Protein AF-0000000078094850 (afdb_homodimer)

Radius of gyration: 20.75 Å; Cα contacts (8 Å, |Δi|>4): 400; chains: 2; bounding box: 42×75×59 Å

Sequence (292 aa):
MPSSGFSGTLSGPKVEVAIDMGNPLLNVTVDGFLKIGAVAATRVAAEEAYHAVKKGSVSSHNFEHTLKKMCKEGAYWGTVAGVYVGAEYGVERIRGRRDWKNAMIGGVVTGAVISAATSKDKDRIVVDAITGGAIATAAEFLNYLIMPSSGFSGTLSGPKVEVAIDMGNPLLNVTVDGFLKIGAVAATRVAAEEAYHAVKKGSVSSHNFEHTLKKMCKEGAYWGTVAGVYVGAEYGVERIRGRRDWKNAMIGGVVTGAVISAATSKDKDRIVVDAITGGAIATAAEFLNYLI

Organism: Rosa chinensis (NCBI:txid74649)

pLDDT: mean 79.81, std 19.9, range [25.39, 95.12]

Foldseek 3Di:
DPPPDPPVPPPVDPVQPQPPPVDPLQRQLQSQLQVQLQVQLVVLVVVVVVVCVVVVDPDPVVVVVSNVVSNVRSNLRSNLRSQLSNQLVVQCVVVVDDDLVSQLQSQLRSQLVSCVVVDVDPVSSNVSSNVRSVVSSVVVVVVVVD/DPPPDPPVPPPVDPVQPQPPPVDPLQRQLQSQLQVQLQVQLVVLVVVVVVVCVVVVDPDPVVVVVSNVVSNVRSNLRSNLRSQLSNQLVVQCVVVVDDDLVSQLQSQLRSQLVSCVVVDVDPVSSNVSSNVRSVVSSVVVVVVVVD

Secondary structure (DSSP, 8-state):
----------SS---------SSHHHHHHHHHHHHHHHHHHHHHHHHHHHHHHHHT---THHHHHHHHHHHHHHHHHHHHHHHHHHHHHHHHHHH----HHHHHHHHHHHHHHHHHHH---HHHHHHHHHHHHHHHHHHHHHHHH-/----------SS---------SSHHHHHHHHHHHHHHHHHHHHHHHHHHHHHHHHT---THHHHHHHHHHHHHHHHHHHHHHHHHHHHHHHHHHH----HHHHHHHHHHHHHHHHHHH---HHHHHHHHHHHHHHHHHHHHHHHH-

InterPro domains:
  IPR045238 Tim23-like [PTHR15371] (5-144)

Structure (mmCIF, N/CA/C/O backbone):
data_AF-0000000078094850-model_v1
#
loop_
_entity.id
_entity.type
_entity.pdbx_description
1 polymer 'Mitochondrial inner membrane translocase subunit Tim17/Tim22/Tim23/peroxisomal protein PMP24'
#
loop_
_atom_site.group_PDB
_atom_site.id
_atom_site.type_symbol
_atom_site.label_atom_id
_atom_site.label_alt_id
_atom_site.label_comp_id
_atom_site.label_asym_id
_atom_site.label_entity_id
_atom_site.label_seq_id
_atom_site.pdbx_PDB_ins_code
_atom_site.Cartn_x
_atom_site.Cartn_y
_atom_site.Cartn_z
_atom_site.occupancy
_atom_site.B_iso_or_equiv
_atom_site.auth_seq_id
_atom_site.auth_comp_id
_atom_site.auth_asym_id
_atom_site.auth_atom_id
_atom_site.pdbx_PDB_model_num
ATOM 1 N N . MET A 1 1 ? 6.402 44.75 0.513 1 25.39 1 MET A N 1
ATOM 2 C CA . MET A 1 1 ? 6.562 43.312 0.818 1 25.39 1 MET A CA 1
ATOM 3 C C . MET A 1 1 ? 5.5 42.5 0.111 1 25.39 1 MET A C 1
ATOM 5 O O . MET A 1 1 ? 4.312 42.812 0.178 1 25.39 1 MET A O 1
ATOM 9 N N . PRO A 1 2 ? 5.746 41.844 -1.097 1 30.58 2 PRO A N 1
ATOM 10 C CA . PRO A 1 2 ? 4.742 41.188 -1.927 1 30.58 2 PRO A CA 1
ATOM 11 C C . PRO A 1 2 ? 3.977 40.094 -1.17 1 30.58 2 PRO A C 1
ATOM 13 O O . PRO A 1 2 ? 4.559 39.375 -0.347 1 30.58 2 PRO A O 1
ATOM 16 N N . SER A 1 3 ? 2.797 40.344 -0.682 1 25.89 3 SER A N 1
ATOM 17 C CA . SER A 1 3 ? 1.91 39.438 0.033 1 25.89 3 SER A CA 1
ATOM 18 C C . SER A 1 3 ? 1.599 38.188 -0.803 1 25.89 3 SER A C 1
ATOM 20 O O . SER A 1 3 ? 0.943 38.281 -1.843 1 25.89 3 SER A O 1
ATOM 22 N N . SER A 1 4 ? 2.57 37.281 -1.003 1 31.45 4 SER A N 1
ATOM 23 C CA . SER A 1 4 ? 2.334 36.062 -1.748 1 31.45 4 SER A CA 1
ATOM 24 C C . SER A 1 4 ? 1.113 35.312 -1.213 1 31.45 4 SER A C 1
ATOM 26 O O . SER A 1 4 ? 1.081 34.938 -0.044 1 31.45 4 SER A O 1
ATOM 28 N N . GLY A 1 5 ? -0.037 35.781 -1.434 1 27.44 5 GLY A N 1
ATOM 29 C CA . GLY A 1 5 ? -1.312 35.188 -1.082 1 27.44 5 GLY A CA 1
ATOM 30 C C . GLY A 1 5 ? -1.414 33.719 -1.491 1 27.44 5 GLY A C 1
ATOM 31 O O . GLY A 1 5 ? -0.952 33.344 -2.568 1 27.44 5 GLY A O 1
ATOM 32 N N . PHE A 1 6 ? -1.393 32.844 -0.513 1 31.28 6 PHE A N 1
ATOM 33 C CA . PHE A 1 6 ? -1.66 31.406 -0.608 1 31.28 6 PHE A CA 1
ATOM 34 C C . PHE A 1 6 ? -3.035 31.156 -1.216 1 31.28 6 PHE A C 1
ATOM 36 O O . PHE A 1 6 ? -4.059 31.422 -0.582 1 31.28 6 PHE A O 1
ATOM 43 N N . SER A 1 7 ? -3.359 31.641 -2.316 1 31.92 7 SER A N 1
ATOM 44 C CA . SER A 1 7 ? -4.668 31.297 -2.861 1 31.92 7 SER A CA 1
ATOM 45 C C . SER A 1 7 ? -4.777 29.797 -3.129 1 31.92 7 SER A C 1
ATOM 47 O O . SER A 1 7 ? -4.047 29.25 -3.961 1 31.92 7 SER A O 1
ATOM 49 N N . GLY A 1 8 ? -4.789 28.859 -2.141 1 31.53 8 GLY A N 1
ATOM 50 C CA . GLY A 1 8 ? -4.93 27.422 -2.311 1 31.53 8 GLY A CA 1
ATOM 51 C C . GLY A 1 8 ? -6.238 27.031 -2.973 1 31.53 8 GLY A C 1
ATOM 52 O O . GLY A 1 8 ? -7.305 27.141 -2.369 1 31.53 8 GLY A O 1
ATOM 53 N N . THR A 1 9 ? -6.578 27.609 -4.117 1 30.25 9 THR A N 1
ATOM 54 C CA . THR A 1 9 ? -7.75 27.062 -4.797 1 30.25 9 THR A CA 1
ATOM 55 C C . THR A 1 9 ? -7.738 25.547 -4.773 1 30.25 9 THR A C 1
ATOM 57 O O . THR A 1 9 ? -6.703 24.922 -5.02 1 30.25 9 THR A O 1
ATOM 60 N N . LEU A 1 10 ? -8.609 24.922 -4.035 1 31.42 10 LEU A N 1
ATOM 61 C CA . LEU A 1 10 ? -8.969 23.516 -3.916 1 31.42 10 LEU A CA 1
ATOM 62 C C . LEU A 1 10 ? -9.242 22.906 -5.289 1 31.42 10 LEU A C 1
ATOM 64 O O . LEU A 1 10 ? -10.398 22.812 -5.715 1 31.42 10 LEU A O 1
ATOM 68 N N . SER A 1 11 ? -9.023 23.516 -6.438 1 31.03 11 SER A N 1
ATOM 69 C CA . SER A 1 11 ? -9.305 22.875 -7.715 1 31.03 11 SER A CA 1
ATOM 70 C C . SER A 1 11 ? -8.828 21.422 -7.719 1 31.03 11 SER A C 1
ATOM 72 O O . SER A 1 11 ? -7.977 21.047 -6.918 1 31.03 11 SER A O 1
ATOM 74 N N . GLY A 1 12 ? -9.492 20.391 -8.539 1 33.22 12 GLY A N 1
ATOM 75 C CA . GLY A 1 12 ? -9.188 18.969 -8.641 1 33.22 12 GLY A CA 1
ATOM 76 C C . GLY A 1 12 ? -7.703 18.672 -8.625 1 33.22 12 GLY A C 1
ATOM 77 O O . GLY A 1 12 ? -7.012 18.875 -9.625 1 33.22 12 GLY A O 1
ATOM 78 N N . PRO A 1 13 ? -6.859 18.984 -7.633 1 32.25 13 PRO A N 1
ATOM 79 C CA . PRO A 1 13 ? -5.488 19.484 -7.492 1 32.25 13 PRO A CA 1
ATOM 80 C C . PRO A 1 13 ? -4.441 18.422 -7.844 1 32.25 13 PRO A C 1
ATOM 82 O O . PRO A 1 13 ? -4.59 17.266 -7.469 1 32.25 13 PRO A O 1
ATOM 85 N N . LYS A 1 14 ? -3.967 18.344 -9.031 1 35.22 14 LYS A N 1
ATOM 86 C CA . LYS A 1 14 ? -2.561 17.984 -9.188 1 35.22 14 LYS A CA 1
ATOM 87 C C . LYS A 1 14 ? -1.745 18.375 -7.965 1 35.22 14 LYS A C 1
ATOM 89 O O . LYS A 1 14 ? -1.396 19.547 -7.805 1 35.22 14 LYS A O 1
ATOM 94 N N . VAL A 1 15 ? -2.131 18.172 -6.762 1 38.06 15 VAL A N 1
ATOM 95 C CA . VAL A 1 15 ? -1.27 18.531 -5.645 1 38.06 15 VAL A CA 1
ATOM 96 C C . VAL A 1 15 ? 0.195 18.344 -6.035 1 38.06 15 VAL A C 1
ATOM 98 O O . VAL A 1 15 ? 0.714 17.219 -5.996 1 38.06 15 VAL A O 1
ATOM 101 N N . GLU A 1 16 ? 0.514 18.797 -7.121 1 35.88 16 GLU A N 1
ATOM 102 C CA . GLU A 1 16 ? 1.928 18.891 -7.473 1 35.88 16 GLU A CA 1
ATOM 103 C C . GLU A 1 16 ? 2.699 19.703 -6.434 1 35.88 16 GLU A C 1
ATOM 105 O O . GLU A 1 16 ? 2.684 20.922 -6.461 1 35.88 16 GLU A O 1
ATOM 110 N N . VAL A 1 17 ? 2.512 19.438 -5.18 1 41.03 17 VAL A N 1
ATOM 111 C CA . VAL A 1 17 ? 3.52 20.141 -4.395 1 41.03 17 VAL A CA 1
ATOM 112 C C . VAL A 1 17 ? 4.883 20.031 -5.07 1 41.03 17 VAL A C 1
ATOM 114 O O . VAL A 1 17 ? 5.461 18.938 -5.125 1 41.03 17 VAL A O 1
ATOM 117 N N . ALA A 1 18 ? 5.016 20.625 -6.18 1 40.94 18 ALA A N 1
ATOM 118 C CA . ALA A 1 18 ? 6.266 20.672 -6.941 1 40.94 18 ALA A CA 1
ATOM 119 C C . ALA A 1 18 ? 7.332 21.484 -6.195 1 40.94 18 ALA A C 1
ATOM 121 O O . ALA A 1 18 ? 7.215 22.703 -6.055 1 40.94 18 ALA A O 1
ATOM 122 N N . ILE A 1 19 ? 7.887 20.859 -5.105 1 47.69 19 ILE A N 1
ATOM 123 C CA . ILE A 1 19 ? 9.102 21.531 -4.652 1 47.69 19 ILE A CA 1
ATOM 124 C C . ILE A 1 19 ? 10.141 21.516 -5.773 1 47.69 19 ILE A C 1
ATOM 126 O O . ILE A 1 19 ? 10.484 20.453 -6.297 1 47.69 19 ILE A O 1
ATOM 130 N N . ASP A 1 20 ? 10.109 22.531 -6.449 1 49.81 20 ASP A N 1
ATOM 131 C CA . ASP A 1 20 ? 11.125 22.688 -7.484 1 49.81 20 ASP A CA 1
ATOM 132 C C . ASP A 1 20 ? 12.516 22.797 -6.875 1 49.81 20 ASP A C 1
ATOM 134 O O . ASP A 1 20 ? 12.898 23.828 -6.348 1 49.81 20 ASP A O 1
ATOM 138 N N . MET A 1 21 ? 13.062 21.781 -6.43 1 55.25 21 MET A N 1
ATOM 139 C CA . MET A 1 21 ? 14.43 21.812 -5.906 1 55.25 21 MET A CA 1
ATOM 140 C C . MET A 1 21 ? 15.445 21.828 -7.043 1 55.25 21 MET A C 1
ATOM 142 O O . MET A 1 21 ? 16.656 21.719 -6.805 1 55.25 21 MET A O 1
ATOM 146 N N . GLY A 1 22 ? 15.023 22.156 -8.258 1 59.22 22 GLY A N 1
ATOM 147 C CA . GLY A 1 22 ? 15.93 22.297 -9.383 1 59.22 22 GLY A CA 1
ATOM 148 C C . GLY A 1 22 ? 16.188 20.984 -10.102 1 59.22 22 GLY A C 1
ATOM 149 O O . GLY A 1 22 ? 16.422 20.969 -11.312 1 59.22 22 GLY A O 1
ATOM 150 N N . ASN A 1 23 ? 16.406 19.953 -9.352 1 71 23 ASN A N 1
ATOM 151 C CA . ASN A 1 23 ? 16.625 18.656 -9.992 1 71 23 ASN A CA 1
ATOM 152 C C . ASN A 1 23 ? 15.359 17.812 -10.008 1 71 23 ASN A C 1
ATOM 154 O O . ASN A 1 23 ? 14.68 17.688 -8.992 1 71 23 ASN A O 1
ATOM 158 N N . PRO A 1 24 ? 14.945 17.609 -11.211 1 74.31 24 PRO A N 1
ATOM 159 C CA . PRO A 1 24 ? 13.688 16.875 -11.352 1 74.31 24 PRO A CA 1
ATOM 160 C C . PRO A 1 24 ? 13.602 15.688 -10.391 1 74.31 24 PRO A C 1
ATOM 162 O O . PRO A 1 24 ? 12.531 15.422 -9.828 1 74.31 24 PRO A O 1
ATOM 165 N N . LEU A 1 25 ? 14.672 15.055 -10.188 1 77.44 25 LEU A N 1
ATOM 166 C CA . LEU A 1 25 ? 14.695 13.914 -9.281 1 77.44 25 LEU A CA 1
ATOM 167 C C . LEU A 1 25 ? 14.391 14.344 -7.848 1 77.44 25 LEU A C 1
ATOM 169 O O . LEU A 1 25 ? 13.57 13.727 -7.168 1 77.44 25 LEU A O 1
ATOM 173 N N . LEU A 1 26 ? 15.102 15.352 -7.445 1 78.88 26 LEU A N 1
ATOM 174 C CA . LEU A 1 26 ? 14.914 15.852 -6.086 1 78.88 26 LEU A CA 1
ATOM 175 C C . LEU A 1 26 ? 13.492 16.359 -5.887 1 78.88 26 LEU A C 1
ATOM 177 O O . LEU A 1 26 ? 12.914 16.188 -4.812 1 78.88 26 LEU A O 1
ATOM 181 N N . ASN A 1 27 ? 12.961 16.891 -6.914 1 83.25 27 ASN A N 1
ATOM 182 C CA . ASN A 1 27 ? 11.609 17.438 -6.836 1 83.25 27 ASN A CA 1
ATOM 183 C C . ASN A 1 27 ? 10.578 16.328 -6.613 1 83.25 27 ASN A C 1
ATOM 185 O O . ASN A 1 27 ? 9.695 16.469 -5.762 1 83.25 27 ASN A O 1
ATOM 189 N N . VAL A 1 28 ? 10.75 15.328 -7.379 1 82.69 28 VAL A N 1
ATOM 190 C CA . VAL A 1 28 ? 9.766 14.258 -7.285 1 82.69 28 VAL A CA 1
ATOM 191 C C . VAL A 1 28 ? 9.945 13.508 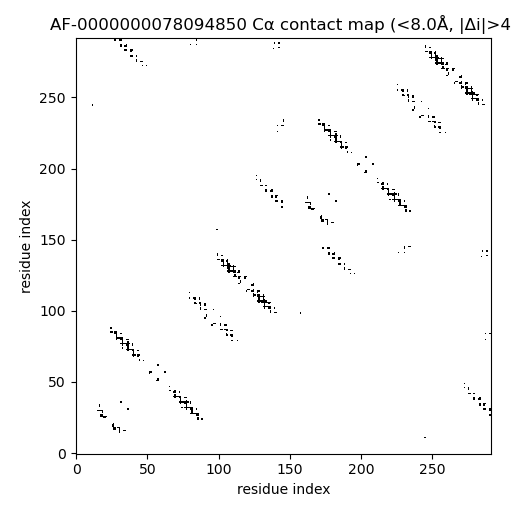-5.961 1 82.69 28 VAL A C 1
ATOM 193 O O . VAL A 1 28 ? 8.961 13.086 -5.352 1 82.69 28 VAL A O 1
ATOM 196 N N . THR A 1 29 ? 11.117 13.375 -5.492 1 87.5 29 THR A N 1
ATOM 197 C CA . THR A 1 29 ? 11.414 12.695 -4.23 1 87.5 29 THR A CA 1
ATOM 198 C C . THR A 1 29 ? 10.852 13.484 -3.053 1 87.5 29 THR A C 1
ATOM 200 O O . THR A 1 29 ? 10.203 12.914 -2.17 1 87.5 29 THR A O 1
ATOM 203 N N . VAL A 1 30 ? 11.109 14.766 -3.062 1 86.5 30 VAL A N 1
ATOM 204 C CA . VAL A 1 30 ? 10.625 15.641 -1.996 1 86.5 30 VAL A CA 1
ATOM 205 C C . VAL A 1 30 ? 9.094 15.695 -2.027 1 86.5 30 VAL A C 1
ATOM 207 O O . VAL A 1 30 ? 8.445 15.711 -0.978 1 86.5 30 VAL A O 1
ATOM 210 N N . ASP A 1 31 ? 8.562 15.734 -3.201 1 88.62 31 ASP A N 1
ATOM 211 C CA . ASP A 1 31 ? 7.109 15.727 -3.359 1 88.62 31 ASP A CA 1
ATOM 212 C C . ASP A 1 31 ? 6.5 14.445 -2.795 1 88.62 31 ASP A C 1
ATOM 214 O O . ASP A 1 31 ? 5.473 14.484 -2.117 1 88.62 31 ASP A O 1
ATOM 218 N N . GLY A 1 32 ? 7.164 13.375 -3.129 1 88.94 32 GLY A N 1
ATOM 219 C CA . GLY A 1 32 ? 6.715 12.102 -2.58 1 88.94 32 GLY A CA 1
ATOM 220 C C . GLY A 1 32 ? 6.805 12.047 -1.066 1 88.94 32 GLY A C 1
ATOM 221 O O . GLY A 1 32 ? 5.883 11.562 -0.403 1 88.94 32 GLY A O 1
ATOM 222 N N . PHE A 1 33 ? 7.875 12.594 -0.527 1 91.44 33 PHE A N 1
ATOM 223 C CA . PHE A 1 33 ? 8.094 12.641 0.914 1 91.44 33 PHE A CA 1
ATOM 224 C C . PHE A 1 33 ? 6.977 13.422 1.602 1 91.44 33 PHE A C 1
ATOM 226 O O . PHE A 1 33 ? 6.41 12.961 2.596 1 91.44 33 PHE A O 1
ATOM 233 N N . LEU A 1 34 ? 6.719 14.508 1.022 1 90.88 34 LEU A N 1
ATOM 234 C CA . LEU A 1 34 ? 5.742 15.398 1.641 1 90.88 34 LEU A CA 1
ATOM 235 C C . LEU A 1 34 ? 4.328 14.844 1.479 1 90.88 34 LEU A C 1
ATOM 237 O O . LEU A 1 34 ? 3.541 14.859 2.43 1 90.88 34 LEU A O 1
ATOM 241 N N . LYS A 1 35 ? 3.969 14.422 0.339 1 91.31 35 LYS A N 1
ATOM 242 C CA . LYS A 1 35 ? 2.611 13.969 0.052 1 91.31 35 LYS A CA 1
ATOM 243 C C . LYS A 1 35 ? 2.262 12.727 0.868 1 91.31 35 LYS A C 1
ATOM 245 O O . LYS A 1 35 ? 1.209 12.672 1.509 1 91.31 35 LYS A O 1
ATOM 250 N N . ILE A 1 36 ? 3.105 11.766 0.811 1 93.88 36 ILE A N 1
ATOM 251 C CA . ILE A 1 36 ? 2.842 10.523 1.536 1 93.88 36 ILE A CA 1
ATOM 252 C C . ILE A 1 36 ? 3 10.766 3.037 1 93.88 36 ILE A C 1
ATOM 254 O O . ILE A 1 36 ? 2.266 10.188 3.844 1 93.88 36 ILE A O 1
ATOM 258 N N . GLY A 1 37 ? 4.047 11.523 3.398 1 95.12 37 GLY A N 1
ATOM 259 C CA . GLY A 1 37 ? 4.184 11.875 4.801 1 95.12 37 GLY A CA 1
ATOM 260 C C . GLY A 1 37 ? 2.955 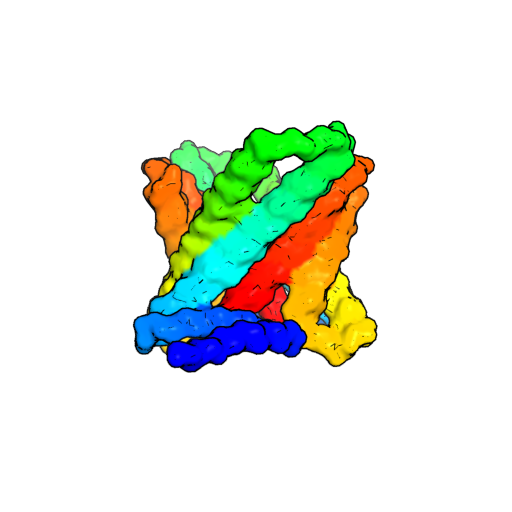12.555 5.371 1 95.12 37 GLY A C 1
ATOM 261 O O . GLY A 1 37 ? 2.547 12.273 6.496 1 95.12 37 GLY A O 1
ATOM 262 N N . ALA A 1 38 ? 2.416 13.445 4.57 1 94.69 38 ALA A N 1
ATOM 263 C CA . ALA A 1 38 ? 1.215 14.148 5.004 1 94.69 38 ALA A CA 1
ATOM 264 C C . ALA A 1 38 ? 0.035 13.195 5.152 1 94.69 38 ALA A C 1
ATOM 266 O O . ALA A 1 38 ? -0.747 13.305 6.098 1 94.69 38 ALA A O 1
ATOM 267 N N . VAL A 1 39 ? -0.127 12.297 4.184 1 93.31 39 VAL A N 1
ATOM 268 C CA . VAL A 1 39 ? -1.211 11.32 4.223 1 93.31 39 VAL A CA 1
ATOM 269 C C . VAL A 1 39 ? -1.082 10.453 5.473 1 93.31 39 VAL A C 1
ATOM 271 O O . VAL A 1 39 ? -2.072 10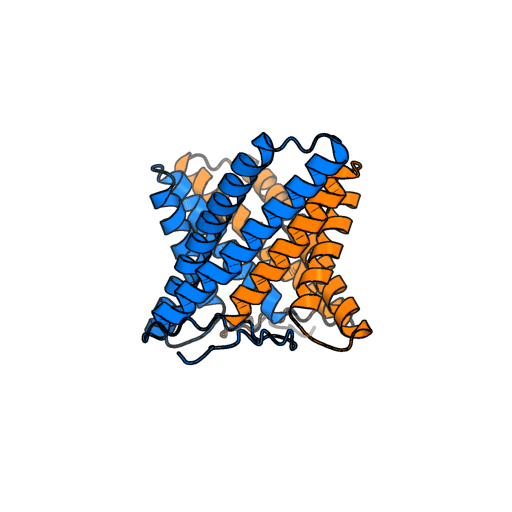.188 6.16 1 93.31 39 VAL A O 1
ATOM 274 N N . ALA A 1 40 ? 0.117 10.031 5.742 1 95.06 40 ALA A N 1
ATOM 275 C CA . ALA A 1 40 ? 0.36 9.18 6.906 1 95.06 40 ALA A CA 1
ATOM 276 C C . ALA A 1 40 ? 0.084 9.945 8.203 1 95.06 40 ALA A C 1
ATOM 278 O O . ALA A 1 40 ? -0.537 9.406 9.125 1 95.06 40 ALA A O 1
ATOM 279 N N . ALA A 1 41 ? 0.571 11.148 8.258 1 94.44 41 ALA A N 1
ATOM 280 C CA . ALA A 1 41 ? 0.348 11.969 9.453 1 94.44 41 ALA A CA 1
ATOM 281 C C . ALA A 1 41 ? -1.141 12.211 9.68 1 94.44 41 ALA A C 1
ATOM 283 O O . ALA A 1 41 ? -1.62 12.164 10.812 1 94.44 41 ALA A O 1
ATOM 284 N N . THR A 1 42 ? -1.859 12.461 8.633 1 94.31 42 THR A N 1
ATOM 285 C CA . THR A 1 42 ? -3.291 12.727 8.734 1 94.31 42 THR A CA 1
ATOM 286 C C . THR A 1 42 ? -4.043 11.461 9.148 1 94.31 42 THR A C 1
ATOM 288 O O . THR A 1 42 ? -5.035 11.539 9.875 1 94.31 42 THR A O 1
ATOM 291 N N . ARG A 1 43 ? -3.531 10.398 8.641 1 93.5 43 ARG A N 1
ATOM 292 C CA . ARG A 1 43 ? -4.141 9.133 9.031 1 93.5 43 ARG A CA 1
ATOM 293 C C . ARG A 1 43 ? -4.051 8.93 10.547 1 93.5 43 ARG A C 1
ATOM 295 O O . ARG A 1 43 ? -5.035 8.555 11.188 1 93.5 43 ARG A O 1
ATOM 302 N N . VAL A 1 44 ? -2.904 9.164 11.047 1 92.88 44 VAL A N 1
ATOM 303 C CA . VAL A 1 44 ? -2.688 9 12.484 1 92.88 44 VAL A CA 1
ATOM 304 C C . VAL A 1 44 ? -3.57 9.977 13.25 1 92.88 44 VAL A C 1
ATOM 306 O O . VAL A 1 44 ? -4.141 9.625 14.289 1 92.88 44 VAL A O 1
ATOM 309 N N . ALA A 1 45 ? -3.613 11.156 12.703 1 92.31 45 ALA A N 1
ATOM 310 C CA . ALA A 1 45 ? -4.457 12.164 13.344 1 92.31 45 ALA A CA 1
ATOM 311 C C . ALA A 1 45 ? -5.918 11.727 13.352 1 92.31 45 ALA A C 1
ATOM 313 O O . ALA A 1 45 ? -6.621 11.898 14.352 1 92.31 45 ALA A O 1
ATOM 314 N N . ALA A 1 46 ? -6.383 11.172 12.266 1 91.62 46 ALA A N 1
ATOM 315 C CA . ALA A 1 46 ? -7.77 10.727 12.156 1 91.62 46 ALA A CA 1
ATOM 316 C C . ALA A 1 46 ? -8.055 9.562 13.109 1 91.62 46 ALA A C 1
ATOM 318 O O . ALA A 1 46 ? -9.109 9.523 13.75 1 91.62 46 ALA A O 1
ATOM 319 N N . GLU A 1 47 ? -7.141 8.695 13.188 1 91 47 GLU A N 1
ATOM 320 C CA . GLU A 1 47 ? -7.305 7.562 14.094 1 91 47 GLU A CA 1
ATOM 321 C C . GLU A 1 47 ? -7.336 8.016 15.547 1 91 47 GLU A C 1
ATOM 323 O O . GLU A 1 47 ? -8.148 7.527 16.344 1 91 47 GLU A O 1
ATOM 328 N N . GLU A 1 48 ? -6.414 8.859 15.844 1 88.5 48 GLU A N 1
ATOM 329 C CA . GLU A 1 48 ? -6.348 9.352 17.219 1 88.5 48 GLU A CA 1
ATOM 330 C C . GLU A 1 48 ? -7.594 10.156 17.578 1 88.5 48 GLU A C 1
ATOM 332 O O . GLU A 1 48 ? -8.07 10.094 18.719 1 88.5 48 GLU A O 1
ATOM 337 N N . ALA A 1 49 ? -8.008 10.922 16.625 1 87 49 ALA A N 1
ATOM 338 C CA . ALA A 1 49 ? -9.242 11.664 16.859 1 87 49 ALA A CA 1
ATOM 339 C C . ALA A 1 49 ? -10.414 10.719 17.125 1 87 49 ALA A C 1
ATOM 341 O O . ALA A 1 49 ? -11.25 10.984 18 1 87 49 ALA A O 1
ATOM 342 N N . TYR A 1 50 ? -10.414 9.664 16.422 1 87.06 50 TYR A N 1
ATOM 343 C CA . TYR A 1 50 ? -11.469 8.672 16.609 1 87.06 50 TYR A CA 1
ATOM 344 C C . TYR A 1 50 ? -11.367 8.023 17.969 1 87.06 50 TYR A C 1
ATOM 346 O O . TYR A 1 50 ? -12.375 7.844 18.672 1 87.06 50 TYR A O 1
ATOM 354 N N . HIS A 1 51 ? -10.258 7.684 18.375 1 85.44 51 HIS A N 1
ATOM 355 C CA . HIS A 1 51 ? -10.047 7.055 19.672 1 85.44 51 HIS A CA 1
ATOM 356 C C . HIS A 1 51 ? -10.336 8.023 20.812 1 85.44 51 HIS A C 1
ATOM 358 O O . HIS A 1 51 ? -10.875 7.629 21.844 1 85.44 51 HIS A O 1
ATOM 364 N N . ALA A 1 52 ? -9.93 9.211 20.547 1 84.5 52 ALA A N 1
ATOM 365 C CA . ALA A 1 52 ? -10.203 10.227 21.578 1 84.5 52 ALA A CA 1
ATOM 366 C C . ALA A 1 52 ? -11.703 10.438 21.75 1 84.5 52 ALA A C 1
ATOM 368 O O . ALA A 1 52 ? -12.18 10.594 22.875 1 84.5 52 ALA A O 1
ATOM 369 N N . VAL A 1 53 ? -12.422 10.508 20.719 1 83.62 53 VAL A N 1
ATOM 370 C CA . VAL A 1 53 ? -13.867 10.688 20.766 1 83.62 53 VAL A CA 1
ATOM 371 C C . VAL A 1 53 ? -14.516 9.5 21.484 1 83.62 53 VAL A C 1
ATOM 373 O O . VAL A 1 53 ? -15.461 9.672 22.266 1 83.62 53 VAL A O 1
ATOM 376 N N . LYS A 1 54 ? -14.078 8.414 21.234 1 82.38 54 LYS A N 1
ATOM 377 C CA . LYS A 1 54 ? -14.609 7.203 21.859 1 82.38 54 LYS A CA 1
ATOM 378 C C . LYS A 1 54 ? -14.289 7.164 23.344 1 82.38 54 LYS A C 1
ATOM 380 O O . LYS A 1 54 ? -15.117 6.73 24.156 1 82.38 54 LYS A O 1
ATOM 385 N N . LYS A 1 55 ? -13.109 7.516 23.625 1 81.56 55 LYS A N 1
ATOM 386 C CA . LYS A 1 55 ? -12.703 7.488 25.031 1 81.56 55 LYS A CA 1
ATOM 387 C C . LYS A 1 55 ? -13.258 8.695 25.781 1 81.56 55 LYS A C 1
ATOM 389 O O . LYS A 1 55 ? -13.43 8.648 27 1 81.56 55 LYS A O 1
ATOM 394 N N . GLY A 1 56 ? -13.781 9.578 25 1 74.75 56 GLY A N 1
ATOM 395 C CA . GLY A 1 56 ? -14.391 10.75 25.594 1 74.75 56 GLY A CA 1
ATOM 396 C C . GLY A 1 56 ? -13.383 11.727 26.156 1 74.75 56 GLY A C 1
ATOM 397 O O . GLY A 1 56 ? -13.75 12.75 26.734 1 74.75 56 GLY A O 1
ATOM 398 N N . SER A 1 57 ? -12.102 11.414 26.375 1 64.31 57 SER A N 1
ATOM 399 C CA . SER A 1 57 ? -11.188 12.266 27.125 1 64.31 57 SER A CA 1
ATOM 400 C C . SER A 1 57 ? -10.055 12.773 26.234 1 64.31 57 SER A C 1
ATOM 402 O O . SER A 1 57 ? -9.203 12 25.797 1 64.31 57 SER A O 1
ATOM 404 N N . VAL A 1 58 ? -10.391 13.789 25.531 1 63.84 58 VAL A N 1
ATOM 405 C CA . VAL A 1 58 ? -9.258 14.438 24.875 1 63.84 58 VAL A CA 1
ATOM 406 C C . VAL A 1 58 ? -8.477 15.258 25.891 1 63.84 58 VAL A C 1
ATOM 408 O O . VAL A 1 58 ? -9 16.234 26.438 1 63.84 58 VAL A O 1
ATOM 411 N N . SER A 1 59 ? -7.496 14.664 26.531 1 62.62 59 SER A N 1
ATOM 412 C CA . SER A 1 59 ? -6.66 15.453 27.422 1 62.62 59 SER A CA 1
ATOM 413 C C . SER A 1 59 ? -5.582 16.203 26.656 1 62.62 59 SER A C 1
ATOM 415 O O . SER A 1 59 ? -5.07 15.711 25.641 1 62.62 59 SER A O 1
ATOM 417 N N . SER A 1 60 ? -5.508 17.547 26.812 1 65.94 60 SER A N 1
ATOM 418 C CA . SER A 1 60 ? -4.547 18.453 26.203 1 65.94 60 SER A CA 1
ATOM 419 C C . SER A 1 60 ? -3.158 17.844 26.125 1 65.94 60 SER A C 1
ATOM 421 O O . SER A 1 60 ? -2.455 18 25.125 1 65.94 60 SER A O 1
ATOM 423 N N . HIS A 1 61 ? -2.682 17.219 27.219 1 64.75 61 HIS A N 1
ATOM 424 C CA . HIS A 1 61 ? -1.362 16.594 27.266 1 64.75 61 HIS A CA 1
ATOM 425 C C . HIS A 1 61 ? -1.243 15.492 26.219 1 64.75 61 HIS A C 1
ATOM 427 O O . HIS A 1 61 ? -0.162 15.258 25.672 1 64.75 61 HIS A O 1
ATOM 433 N N . ASN A 1 62 ? -2.367 15.117 25.797 1 76.81 62 ASN A N 1
ATOM 434 C CA . ASN A 1 62 ? -2.371 14.023 24.828 1 76.81 62 ASN A CA 1
ATOM 435 C C . ASN A 1 62 ? -2.215 14.531 23.406 1 76.81 62 ASN A C 1
ATOM 437 O O . ASN A 1 62 ? -1.92 13.758 22.5 1 76.81 62 ASN A O 1
ATOM 441 N N . PHE A 1 63 ? -2.275 15.875 23.328 1 82.25 63 PHE A N 1
ATOM 442 C CA . PHE A 1 63 ? -2.186 16.453 22 1 82.25 63 PHE A CA 1
ATOM 443 C C . PHE A 1 63 ? -0.743 16.469 21.516 1 82.25 63 PHE A C 1
ATOM 445 O O . PHE A 1 63 ? -0.477 16.188 20.344 1 82.25 63 PHE A O 1
ATOM 452 N N . GLU A 1 64 ? 0.169 16.828 22.406 1 85 64 GLU A N 1
ATOM 453 C CA . GLU A 1 64 ? 1.582 16.844 22.031 1 85 64 GLU A CA 1
ATOM 454 C C . GLU A 1 64 ? 2.068 15.461 21.625 1 85 64 GLU A C 1
ATOM 456 O O . GLU A 1 64 ? 2.805 15.328 20.641 1 85 64 GLU A O 1
ATOM 461 N N . HIS A 1 65 ? 1.679 14.594 22.391 1 86.88 65 HIS A N 1
ATOM 462 C CA . HIS A 1 65 ? 2.062 13.219 22.078 1 86.88 65 HIS A CA 1
ATOM 463 C C . HIS A 1 65 ? 1.491 12.781 20.734 1 86.88 65 HIS A C 1
ATOM 465 O O . HIS A 1 65 ? 2.182 12.133 19.938 1 86.88 65 HIS A O 1
ATOM 471 N N . THR A 1 66 ? 0.274 13.195 20.562 1 87 66 THR A N 1
ATOM 472 C CA . THR A 1 66 ? -0.379 12.852 19.297 1 87 66 THR A CA 1
ATOM 473 C C . THR A 1 66 ? 0.31 13.547 18.125 1 87 66 THR A C 1
ATOM 475 O O . THR A 1 66 ? 0.509 12.938 17.078 1 87 66 THR A O 1
ATOM 478 N N . LEU A 1 67 ? 0.677 14.719 18.312 1 88.81 67 LEU A N 1
ATOM 479 C CA . LEU A 1 67 ? 1.362 15.477 17.281 1 88.81 67 LEU A CA 1
ATOM 480 C C . LEU A 1 67 ? 2.719 14.859 16.953 1 88.81 67 LEU A C 1
ATOM 482 O O . LEU A 1 67 ? 3.109 14.789 15.789 1 88.81 67 LEU A O 1
ATOM 486 N N . LYS A 1 68 ? 3.43 14.508 17.953 1 91.69 68 LYS A N 1
ATOM 487 C CA . LYS A 1 68 ? 4.727 13.875 17.766 1 91.69 68 LYS A CA 1
ATOM 488 C C . LYS A 1 68 ? 4.586 12.555 17 1 91.69 68 LYS A C 1
ATOM 490 O O . LYS A 1 68 ? 5.391 12.25 16.125 1 91.69 68 LYS A O 1
ATOM 495 N N . LYS A 1 69 ? 3.576 11.898 17.406 1 91.38 69 LYS A N 1
ATOM 496 C CA . LYS A 1 69 ? 3.309 10.633 16.734 1 91.38 69 LYS A CA 1
ATOM 497 C C . LYS A 1 69 ? 2.965 10.852 15.258 1 91.38 69 LYS A C 1
ATOM 499 O O . LYS A 1 69 ? 3.402 10.094 14.391 1 91.38 69 LYS A O 1
ATOM 504 N N . MET A 1 70 ? 2.199 11.859 15.016 1 92.31 70 MET A N 1
ATOM 505 C CA . MET A 1 70 ? 1.834 12.211 13.648 1 92.31 70 MET A CA 1
ATOM 506 C C . MET A 1 70 ? 3.07 12.57 12.828 1 92.31 70 MET A C 1
ATOM 508 O O . MET A 1 70 ? 3.199 12.148 11.68 1 92.31 70 MET A O 1
ATOM 512 N N . CYS A 1 71 ? 3.902 13.32 13.383 1 92.12 71 CYS A N 1
ATOM 513 C CA . CYS A 1 71 ? 5.105 13.758 12.68 1 92.12 71 CYS A CA 1
ATOM 514 C C . CYS A 1 71 ? 6.066 12.594 12.469 1 92.12 71 CYS A C 1
ATOM 516 O O . CYS A 1 71 ? 6.699 12.484 11.414 1 92.12 71 CYS A O 1
ATOM 518 N N . LYS A 1 72 ? 6.172 11.75 13.445 1 93.19 72 LYS A N 1
ATOM 519 C CA . LYS A 1 72 ? 7.055 10.586 13.336 1 93.19 72 LYS A CA 1
ATOM 520 C C . LYS A 1 72 ? 6.578 9.633 12.25 1 93.19 72 LYS A C 1
ATOM 522 O O . LYS A 1 72 ? 7.375 9.172 11.43 1 93.19 72 LYS A O 1
ATOM 527 N N . GLU A 1 73 ? 5.312 9.422 12.281 1 92.94 73 GLU A N 1
ATOM 528 C CA . GLU A 1 73 ? 4.73 8.539 11.281 1 92.94 73 GLU A CA 1
ATOM 529 C C . GLU A 1 73 ? 4.816 9.148 9.891 1 92.94 73 GLU A C 1
ATOM 531 O O . GLU A 1 73 ? 5.145 8.461 8.914 1 92.94 73 GLU A O 1
ATOM 536 N N . GLY A 1 74 ? 4.445 10.375 9.875 1 94.69 74 GLY A N 1
ATOM 537 C CA . GLY A 1 74 ? 4.559 11.078 8.609 1 94.69 74 GLY A CA 1
ATOM 538 C C . GLY A 1 74 ? 5.969 11.086 8.055 1 94.69 74 GLY A C 1
ATOM 539 O O . GLY A 1 74 ? 6.172 10.898 6.852 1 94.69 74 GLY A O 1
ATOM 540 N N . ALA A 1 75 ? 6.918 11.344 8.898 1 93.81 75 ALA A N 1
ATOM 541 C CA . ALA A 1 75 ? 8.312 11.383 8.477 1 93.81 75 ALA A CA 1
ATOM 542 C C . ALA A 1 75 ? 8.789 10.008 8.023 1 93.81 75 ALA A C 1
ATOM 544 O O . ALA A 1 75 ? 9.547 9.898 7.055 1 93.81 75 ALA A O 1
ATOM 545 N N . TYR A 1 76 ? 8.352 9.016 8.727 1 92.31 76 TYR A N 1
ATOM 546 C CA . TYR A 1 76 ? 8.742 7.656 8.383 1 92.31 76 TYR A CA 1
ATOM 547 C C . TYR A 1 76 ? 8.211 7.258 7.016 1 92.31 76 TYR A C 1
ATOM 549 O O . TYR A 1 76 ? 8.977 6.871 6.129 1 92.31 76 TYR A O 1
ATOM 557 N N . TRP A 1 77 ? 6.934 7.414 6.863 1 93.5 77 TRP A N 1
ATOM 558 C CA . TRP A 1 77 ? 6.316 7.016 5.598 1 93.5 77 TRP A CA 1
ATOM 559 C C . TRP A 1 77 ? 6.711 7.973 4.477 1 93.5 77 TRP A C 1
ATOM 561 O O . TRP A 1 77 ? 6.816 7.566 3.318 1 93.5 77 TRP A O 1
ATOM 571 N N . GLY A 1 78 ? 6.855 9.195 4.836 1 94.69 78 GLY A N 1
ATOM 572 C CA . GLY A 1 78 ? 7.375 10.133 3.854 1 94.69 78 GLY A CA 1
ATOM 573 C C . GLY A 1 78 ? 8.75 9.758 3.342 1 94.69 78 GLY A C 1
ATOM 574 O O . GLY A 1 78 ? 9.023 9.844 2.143 1 94.69 78 GLY A O 1
ATOM 575 N N . THR A 1 79 ? 9.609 9.344 4.27 1 93.88 79 THR A N 1
ATOM 576 C CA . THR A 1 79 ? 10.961 8.93 3.893 1 93.88 79 THR A CA 1
ATOM 577 C C . THR A 1 79 ? 10.914 7.684 3.016 1 93.88 79 THR A C 1
ATOM 579 O O . THR A 1 79 ? 11.641 7.594 2.02 1 93.88 79 THR A O 1
ATOM 582 N N . VAL A 1 80 ? 10.07 6.734 3.406 1 93.5 80 VAL A N 1
ATOM 583 C CA . VAL A 1 80 ? 9.906 5.512 2.621 1 93.5 80 VAL A CA 1
ATOM 584 C C . VAL A 1 80 ? 9.477 5.863 1.198 1 93.5 80 VAL A C 1
ATOM 586 O O . VAL A 1 80 ? 10.031 5.332 0.23 1 93.5 80 VAL A O 1
ATOM 589 N N . ALA A 1 81 ? 8.547 6.75 1.096 1 93.62 81 ALA A N 1
ATOM 590 C CA . ALA A 1 81 ? 8.047 7.18 -0.207 1 93.62 81 ALA A CA 1
ATOM 591 C C . ALA A 1 81 ? 9.133 7.906 -0.999 1 93.62 81 ALA A C 1
ATOM 593 O O . ALA A 1 81 ? 9.258 7.715 -2.209 1 93.62 81 ALA A O 1
ATOM 594 N N . GLY A 1 82 ? 9.844 8.797 -0.276 1 93.12 82 GLY A N 1
ATOM 595 C CA . GLY A 1 82 ? 10.93 9.5 -0.934 1 93.12 82 GLY A CA 1
ATOM 596 C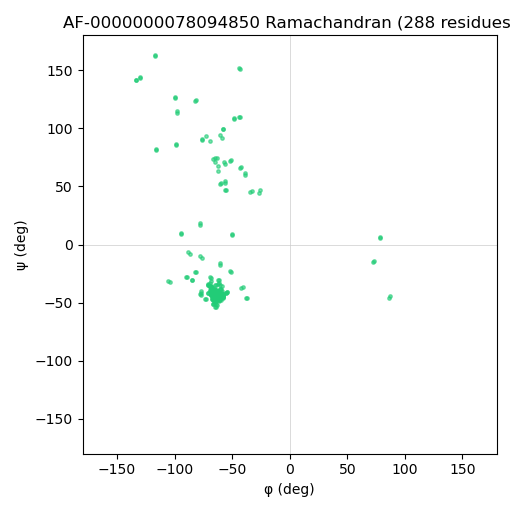 C . GLY A 1 82 ? 11.977 8.57 -1.514 1 93.12 82 GLY A C 1
ATOM 597 O O . GLY A 1 82 ? 12.422 8.758 -2.648 1 93.12 82 GLY A O 1
ATOM 598 N N . VAL A 1 83 ? 12.344 7.551 -0.788 1 93.12 83 VAL A N 1
ATOM 599 C CA . VAL A 1 83 ? 13.312 6.566 -1.248 1 93.12 83 VAL A CA 1
ATOM 600 C C . VAL A 1 83 ? 12.742 5.797 -2.439 1 93.12 83 VAL A C 1
ATOM 602 O O . VAL A 1 83 ? 13.445 5.559 -3.426 1 93.12 83 VAL A O 1
ATOM 605 N N . TYR A 1 84 ? 11.555 5.535 -2.369 1 94 84 TYR A N 1
ATOM 606 C CA . TYR A 1 84 ? 10.914 4.777 -3.434 1 94 84 TYR A CA 1
ATOM 607 C C . TYR A 1 84 ? 10.883 5.574 -4.734 1 94 84 TYR A C 1
ATOM 609 O O . TYR A 1 84 ? 11.258 5.059 -5.789 1 94 84 TYR A O 1
ATOM 617 N N . VAL A 1 85 ? 10.414 6.762 -4.66 1 91.25 85 VAL A N 1
ATOM 618 C CA . VAL A 1 85 ? 10.305 7.609 -5.844 1 91.25 85 VAL A CA 1
ATOM 619 C C . VAL A 1 85 ? 11.695 7.867 -6.418 1 91.25 85 VAL A C 1
ATOM 621 O O . VAL A 1 85 ? 11.883 7.879 -7.637 1 91.25 85 VAL A O 1
ATOM 624 N N . GLY A 1 86 ? 12.617 8.102 -5.488 1 90.75 86 GLY A N 1
ATOM 625 C CA . GLY A 1 86 ? 13.984 8.289 -5.945 1 90.75 86 GLY A CA 1
ATOM 626 C C . GLY A 1 86 ? 14.555 7.055 -6.625 1 90.75 86 GLY A C 1
ATOM 627 O O . GLY A 1 86 ? 15.219 7.164 -7.66 1 90.75 86 GLY A O 1
ATOM 628 N N . ALA A 1 87 ? 14.273 5.922 -6.02 1 92.38 87 ALA A N 1
ATOM 629 C CA . ALA A 1 87 ? 14.766 4.676 -6.602 1 92.38 87 ALA A CA 1
ATOM 630 C C . ALA A 1 87 ? 14.109 4.402 -7.953 1 92.38 87 ALA A C 1
ATOM 632 O O . ALA A 1 87 ? 14.773 3.963 -8.891 1 92.38 87 ALA A O 1
ATOM 633 N N . GLU A 1 88 ? 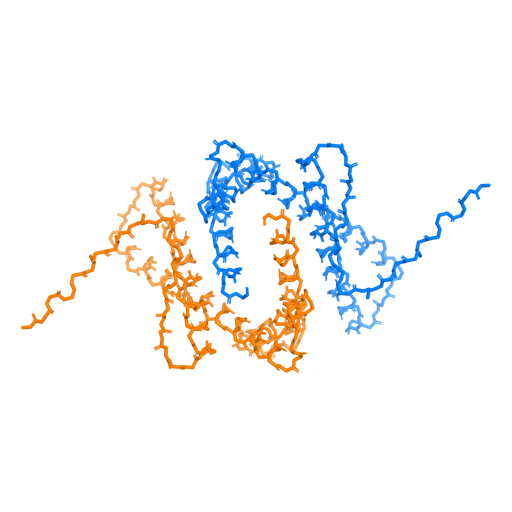12.883 4.637 -7.977 1 89.81 88 GLU A N 1
ATOM 634 C CA . GLU A 1 88 ? 12.164 4.398 -9.227 1 89.81 88 GLU A CA 1
ATOM 635 C C . GLU A 1 88 ? 12.672 5.312 -10.336 1 89.81 88 GLU A C 1
ATOM 637 O O . GLU A 1 88 ? 12.828 4.879 -11.477 1 89.81 88 GLU A O 1
ATOM 642 N N . TYR A 1 89 ? 12.836 6.555 -9.961 1 84.5 89 TYR A N 1
ATOM 643 C CA . TYR A 1 89 ? 13.352 7.5 -10.945 1 84.5 89 TYR A CA 1
ATOM 644 C C . TYR A 1 89 ? 14.75 7.098 -11.406 1 84.5 89 TYR A C 1
ATOM 646 O O . TYR A 1 89 ? 15.086 7.238 -12.586 1 84.5 89 TYR A O 1
ATOM 654 N N . GLY A 1 90 ? 15.562 6.676 -10.5 1 87 90 GLY A N 1
ATOM 655 C CA . GLY A 1 90 ? 16.891 6.219 -10.859 1 87 90 GLY A CA 1
ATOM 656 C C . GLY A 1 90 ? 16.891 5.027 -11.797 1 87 90 GLY A C 1
ATOM 657 O O . GLY A 1 90 ? 17.641 4.988 -12.766 1 87 90 GLY A O 1
ATOM 658 N N . VAL A 1 91 ? 16.031 4.133 -11.484 1 89.12 91 VAL A N 1
ATOM 659 C CA . VAL A 1 91 ? 15.922 2.936 -12.312 1 89.12 91 VAL A CA 1
ATOM 660 C C . VAL A 1 91 ? 15.414 3.307 -13.703 1 89.12 91 VAL A C 1
ATOM 662 O O . VAL A 1 91 ? 15.883 2.77 -14.703 1 89.12 91 VAL A O 1
ATOM 665 N N . GLU A 1 92 ? 14.453 4.16 -13.711 1 86.38 92 GLU A N 1
ATOM 666 C CA . GLU A 1 92 ? 13.914 4.609 -14.992 1 86.38 92 GLU A CA 1
ATOM 667 C C . GLU A 1 92 ? 14.984 5.297 -15.836 1 86.38 92 GLU A C 1
ATOM 669 O O . GLU A 1 92 ? 15 5.156 -17.062 1 86.38 92 GLU A O 1
ATOM 674 N N . ARG A 1 93 ? 15.805 6.047 -15.156 1 83.56 93 ARG A N 1
ATOM 675 C CA . ARG A 1 93 ? 16.859 6.754 -15.867 1 83.56 93 ARG A CA 1
ATOM 676 C C . ARG A 1 93 ? 17.891 5.773 -16.438 1 83.56 93 ARG A C 1
ATOM 678 O O . ARG A 1 93 ? 18.406 5.98 -17.531 1 83.56 93 ARG A O 1
ATOM 685 N N . ILE A 1 94 ? 18.141 4.793 -15.742 1 86.31 94 ILE A N 1
ATOM 686 C CA . ILE A 1 94 ? 19.141 3.811 -16.172 1 86.31 94 ILE A CA 1
ATOM 687 C C . ILE A 1 94 ? 18.547 2.908 -17.25 1 86.31 94 ILE A C 1
ATOM 689 O O . ILE A 1 94 ? 19.203 2.596 -18.234 1 86.31 94 ILE A O 1
ATOM 693 N N . ARG A 1 95 ? 17.359 2.527 -17.109 1 85.69 95 ARG A N 1
ATOM 694 C CA . ARG A 1 95 ? 16.734 1.594 -18.047 1 85.69 95 ARG A CA 1
ATOM 695 C C . ARG A 1 95 ? 16.062 2.336 -19.188 1 85.69 95 ARG A C 1
ATOM 697 O O . ARG A 1 95 ? 15.906 1.786 -20.281 1 85.69 95 ARG A O 1
ATOM 704 N N . GLY A 1 96 ? 15.625 3.52 -18.969 1 81.5 96 GLY A N 1
ATOM 705 C CA . GLY A 1 96 ? 15.031 4.344 -20.016 1 81.5 96 GLY A CA 1
ATOM 706 C C . GLY A 1 96 ? 13.594 3.967 -20.328 1 81.5 96 GLY A C 1
ATOM 707 O O . GLY A 1 96 ? 13.117 4.199 -21.438 1 81.5 96 GLY A O 1
ATOM 708 N N . ARG A 1 97 ? 13.062 2.996 -19.5 1 74 97 ARG A N 1
ATOM 709 C CA . ARG A 1 97 ? 11.695 2.553 -19.75 1 74 97 ARG A CA 1
ATOM 710 C C . ARG A 1 97 ? 10.891 2.494 -18.453 1 74 97 ARG A C 1
ATOM 712 O O . ARG A 1 97 ? 11.453 2.305 -17.375 1 74 97 ARG A O 1
ATOM 719 N N . ARG A 1 98 ? 9.641 2.939 -18.75 1 73.19 98 ARG A N 1
ATOM 720 C CA . ARG A 1 98 ? 8.734 2.861 -17.609 1 73.19 98 ARG A CA 1
ATOM 721 C C . ARG A 1 98 ? 7.867 1.608 -17.688 1 73.19 98 ARG A C 1
ATOM 723 O O . ARG A 1 98 ? 6.887 1.568 -18.438 1 73.19 98 ARG A O 1
ATOM 730 N N . ASP A 1 99 ? 8.391 0.605 -17.188 1 77.44 99 ASP A N 1
ATOM 731 C CA . ASP A 1 99 ? 7.602 -0.625 -17.141 1 77.44 99 ASP A CA 1
ATOM 732 C C . ASP A 1 99 ? 7.348 -1.064 -15.703 1 77.44 99 ASP A C 1
ATOM 734 O O . ASP A 1 99 ? 7.879 -0.469 -14.766 1 77.44 99 ASP A O 1
ATOM 738 N N . TRP A 1 100 ? 6.367 -1.935 -15.578 1 79.38 100 TRP A N 1
ATOM 739 C CA . TRP A 1 100 ? 6.016 -2.449 -14.258 1 79.38 100 TRP A CA 1
ATOM 740 C C . TRP A 1 100 ? 7.25 -2.982 -13.539 1 79.38 100 TRP A C 1
ATOM 742 O O . TRP A 1 100 ? 7.289 -3.018 -12.305 1 79.38 100 TRP A O 1
ATOM 752 N N . LYS A 1 101 ? 8.25 -3.334 -14.18 1 86.69 101 LYS A N 1
ATOM 753 C CA . LYS A 1 101 ? 9.477 -3.863 -13.594 1 86.69 101 LYS A CA 1
ATOM 754 C C . LYS A 1 101 ? 10.234 -2.781 -12.828 1 86.69 101 LYS A C 1
ATOM 756 O O . LYS A 1 101 ? 10.891 -3.068 -11.82 1 86.69 101 LYS A O 1
ATOM 761 N N . ASN A 1 102 ? 10.203 -1.575 -13.336 1 86.75 102 ASN A N 1
ATOM 762 C CA . ASN A 1 102 ? 10.852 -0.458 -12.664 1 86.75 102 ASN A CA 1
ATOM 763 C C . ASN A 1 102 ? 10.297 -0.244 -11.258 1 86.75 102 ASN A C 1
ATOM 765 O O . ASN A 1 102 ? 11.055 0.013 -10.32 1 86.75 102 ASN A O 1
ATOM 769 N N . ALA A 1 103 ? 8.938 -0.328 -11.25 1 87.88 103 ALA A N 1
ATOM 770 C CA . ALA A 1 103 ? 8.289 -0.174 -9.953 1 87.88 103 ALA A CA 1
ATOM 771 C C . ALA A 1 103 ? 8.672 -1.306 -9.008 1 87.88 103 ALA A C 1
ATOM 773 O O . ALA A 1 103 ? 8.883 -1.081 -7.812 1 87.88 103 ALA A O 1
ATOM 774 N N . MET A 1 104 ? 8.766 -2.465 -9.516 1 90.69 104 MET A N 1
ATOM 775 C CA . MET A 1 104 ? 9.133 -3.621 -8.703 1 90.69 104 MET A CA 1
ATOM 776 C C . MET A 1 104 ? 10.555 -3.484 -8.172 1 90.69 104 MET A C 1
ATOM 778 O O . MET A 1 104 ? 10.797 -3.678 -6.984 1 90.69 104 MET A O 1
ATOM 782 N N . ILE A 1 105 ? 11.469 -3.172 -9.008 1 92.88 105 ILE A N 1
ATOM 783 C CA . ILE A 1 105 ? 12.867 -2.994 -8.617 1 92.88 105 ILE A CA 1
ATOM 784 C C . ILE A 1 105 ? 12.977 -1.854 -7.605 1 92.88 105 ILE A C 1
ATOM 786 O O . ILE A 1 105 ? 13.68 -1.972 -6.602 1 92.88 105 ILE A O 1
ATOM 790 N N . GLY A 1 106 ? 12.289 -0.765 -8.016 1 93.31 106 GLY A N 1
ATOM 791 C CA . GLY A 1 106 ? 12.266 0.336 -7.07 1 93.31 106 GLY A CA 1
ATOM 792 C C . GLY A 1 106 ? 11.766 -0.072 -5.695 1 93.31 106 GLY A C 1
ATOM 793 O O . GLY A 1 106 ? 12.312 0.365 -4.68 1 93.31 106 GLY A O 1
ATOM 794 N N . GLY A 1 107 ? 10.758 -0.89 -5.652 1 94.06 107 GLY A N 1
ATOM 795 C CA . GLY A 1 107 ? 10.227 -1.394 -4.395 1 94.06 107 GLY A CA 1
ATOM 796 C C . GLY A 1 107 ? 11.203 -2.281 -3.65 1 94.06 107 GLY A C 1
ATOM 797 O O . GLY A 1 107 ? 11.32 -2.197 -2.426 1 94.06 107 GLY A O 1
ATOM 798 N N . VAL A 1 108 ? 11.82 -3.16 -4.363 1 94.44 108 VAL A N 1
ATOM 799 C CA . VAL A 1 108 ? 12.812 -4.047 -3.77 1 94.44 108 VAL A CA 1
ATOM 800 C C . VAL A 1 108 ? 13.93 -3.225 -3.141 1 94.44 108 VAL A C 1
ATOM 802 O O . VAL A 1 108 ? 14.312 -3.461 -1.992 1 94.44 108 VAL A O 1
ATOM 805 N N . VAL A 1 109 ? 14.375 -2.262 -3.854 1 94.69 109 VAL A N 1
ATOM 806 C CA . VAL A 1 109 ? 15.445 -1.394 -3.385 1 94.69 109 VAL A CA 1
ATOM 807 C C . VAL A 1 109 ? 14.977 -0.606 -2.162 1 94.69 109 VAL A C 1
ATOM 809 O O . VAL A 1 109 ? 15.703 -0.506 -1.167 1 94.69 109 VAL A O 1
ATOM 812 N N . THR A 1 110 ? 13.781 -0.089 -2.268 1 95.12 110 THR A N 1
ATOM 813 C CA . THR A 1 110 ? 13.227 0.682 -1.158 1 95.12 110 THR A CA 1
ATOM 814 C C . THR A 1 110 ? 13.102 -0.184 0.092 1 95.12 110 THR A C 1
ATOM 816 O O . THR A 1 110 ? 13.492 0.235 1.186 1 95.12 110 THR A O 1
ATOM 819 N N . GLY A 1 111 ? 12.555 -1.353 -0.029 1 93.81 111 GLY A N 1
ATOM 820 C CA . GLY A 1 111 ? 12.43 -2.258 1.104 1 93.81 111 GLY A CA 1
ATOM 821 C C . GLY A 1 111 ? 13.766 -2.604 1.736 1 93.81 111 GLY A C 1
ATOM 822 O O . GLY A 1 111 ? 13.891 -2.623 2.963 1 93.81 111 GLY A O 1
ATOM 823 N N . ALA A 1 112 ? 14.727 -2.877 0.885 1 94.56 112 ALA A N 1
ATOM 824 C CA . ALA A 1 112 ? 16.047 -3.234 1.381 1 94.56 112 ALA A CA 1
ATOM 825 C C . ALA A 1 112 ? 16.703 -2.062 2.111 1 94.56 112 ALA A C 1
ATOM 827 O O . ALA A 1 112 ? 17.266 -2.232 3.193 1 94.56 112 ALA A O 1
ATOM 828 N N . VAL A 1 113 ? 16.578 -0.896 1.565 1 93.5 113 VAL A N 1
ATOM 829 C CA . VAL A 1 113 ? 17.203 0.296 2.125 1 93.5 113 VAL A CA 1
ATOM 830 C C . VAL A 1 113 ? 16.531 0.659 3.449 1 93.5 113 VAL A C 1
ATOM 832 O O . VAL A 1 113 ? 17.203 0.964 4.434 1 93.5 113 VAL A O 1
ATOM 835 N N . ILE A 1 114 ? 15.234 0.582 3.471 1 92.12 114 ILE A N 1
ATOM 836 C CA . ILE A 1 114 ? 14.5 0.943 4.68 1 92.12 114 ILE A CA 1
ATOM 837 C C . ILE A 1 114 ? 14.805 -0.064 5.785 1 92.12 114 ILE A C 1
ATOM 839 O O . ILE A 1 114 ? 14.992 0.315 6.945 1 92.12 114 ILE A O 1
ATOM 843 N N . SER A 1 115 ? 14.797 -1.292 5.461 1 92.75 115 SER A N 1
ATOM 844 C CA . SER A 1 115 ? 15.086 -2.334 6.441 1 92.75 115 SER A CA 1
ATOM 845 C C . SER A 1 115 ? 16.516 -2.225 6.965 1 92.75 115 SER A C 1
ATOM 847 O O . SER A 1 115 ? 16.766 -2.42 8.156 1 92.75 115 SER A O 1
ATOM 849 N N . ALA A 1 116 ? 17.469 -1.976 6.086 1 91.56 116 ALA A N 1
ATOM 850 C CA . ALA A 1 116 ? 18.859 -1.812 6.5 1 91.56 116 ALA A CA 1
ATOM 851 C C . ALA A 1 116 ? 19.016 -0.62 7.438 1 91.56 116 ALA A C 1
ATOM 853 O O . ALA A 1 116 ? 19.891 -0.622 8.312 1 91.56 116 ALA A O 1
ATOM 854 N N . ALA A 1 117 ? 18.188 0.338 7.238 1 88.44 117 ALA A N 1
ATOM 855 C CA . ALA A 1 117 ? 18.25 1.528 8.086 1 88.44 117 ALA A CA 1
ATOM 856 C C . ALA A 1 117 ? 17.531 1.301 9.406 1 88.44 117 ALA A C 1
ATOM 858 O O . ALA A 1 117 ? 17.812 1.972 10.406 1 88.44 117 ALA A O 1
ATOM 859 N N . THR A 1 118 ? 16.641 0.391 9.375 1 86.62 118 THR A N 1
ATOM 860 C CA . THR A 1 118 ? 15.828 0.196 10.57 1 86.62 118 THR A CA 1
ATOM 861 C C . THR A 1 118 ? 16.25 -1.064 11.312 1 86.62 118 THR A C 1
ATOM 863 O O . THR A 1 118 ? 16.047 -1.179 12.523 1 86.62 118 THR A O 1
ATOM 866 N N . SER A 1 119 ? 16.703 -2.01 10.586 1 80.81 119 SER A N 1
ATOM 867 C CA . SER A 1 119 ? 17.078 -3.271 11.219 1 80.81 119 SER A CA 1
ATOM 868 C C . SER A 1 119 ? 18.469 -3.709 10.773 1 80.81 119 SER A C 1
ATOM 870 O O . SER A 1 119 ? 18.875 -3.459 9.641 1 80.81 119 SER A O 1
ATOM 872 N N . LYS A 1 120 ? 19.141 -4.273 11.719 1 79.81 120 LYS A N 1
ATOM 873 C CA . LYS A 1 120 ? 20.484 -4.75 11.43 1 79.81 120 LYS A CA 1
ATOM 874 C C . LYS A 1 120 ? 20.484 -6.23 11.047 1 79.81 120 LYS A C 1
ATOM 876 O O . LYS A 1 120 ? 21.516 -6.785 10.672 1 79.81 120 LYS A O 1
ATOM 881 N N . ASP A 1 121 ? 19.297 -6.781 10.852 1 89.06 121 ASP A N 1
ATOM 882 C CA . ASP A 1 121 ? 19.266 -8.211 10.555 1 89.06 121 ASP A CA 1
ATOM 883 C C . ASP A 1 121 ? 19.109 -8.461 9.055 1 89.06 121 ASP A C 1
ATOM 885 O O . ASP A 1 121 ? 18.25 -7.852 8.414 1 89.06 121 ASP A O 1
ATOM 889 N N . LYS A 1 122 ? 20.031 -9.258 8.547 1 87.88 122 LYS A N 1
ATOM 890 C CA . LYS A 1 122 ? 20.031 -9.578 7.121 1 87.88 122 LYS A CA 1
ATOM 891 C C . LYS A 1 122 ? 18.734 -10.273 6.715 1 87.88 122 LYS A C 1
ATOM 893 O O . LYS A 1 122 ? 18.234 -10.055 5.613 1 87.88 122 LYS A O 1
ATOM 898 N N . ASP A 1 123 ? 18.25 -11.023 7.551 1 89.12 123 ASP A N 1
ATOM 899 C CA . ASP A 1 123 ? 17.016 -11.742 7.258 1 89.12 123 ASP A CA 1
ATOM 900 C C . ASP A 1 123 ? 15.844 -10.773 7.074 1 89.12 123 ASP A C 1
ATOM 902 O O . ASP A 1 123 ? 15.016 -10.945 6.18 1 89.12 123 ASP A O 1
ATOM 906 N N . ARG A 1 124 ? 15.852 -9.867 7.895 1 89.25 124 ARG A N 1
ATOM 907 C CA . ARG A 1 124 ? 14.789 -8.875 7.82 1 89.25 124 ARG A CA 1
ATOM 908 C C . ARG A 1 124 ? 14.922 -8.016 6.57 1 89.25 124 ARG A C 1
ATOM 910 O O . ARG A 1 124 ? 13.922 -7.605 5.98 1 89.25 124 ARG A O 1
ATOM 917 N N . ILE A 1 125 ? 16.078 -7.801 6.152 1 92.31 125 ILE A N 1
ATOM 918 C CA . ILE A 1 125 ? 16.359 -6.992 4.973 1 92.31 125 ILE A CA 1
ATOM 919 C C . ILE A 1 125 ? 15.828 -7.703 3.727 1 92.31 125 ILE A C 1
ATOM 921 O O . ILE A 1 125 ? 15.188 -7.078 2.879 1 92.31 125 ILE A O 1
ATOM 925 N N . VAL A 1 126 ? 16.078 -8.969 3.689 1 91.75 126 VAL A N 1
ATOM 926 C CA . VAL A 1 126 ? 15.633 -9.75 2.539 1 91.75 126 VAL A CA 1
ATOM 927 C C . VAL A 1 126 ? 14.109 -9.805 2.504 1 91.75 126 VAL A C 1
ATOM 929 O O . VAL A 1 126 ? 13.5 -9.656 1.442 1 91.75 126 VAL A O 1
ATOM 932 N N . VAL A 1 127 ? 13.508 -9.977 3.625 1 90.69 127 VAL A N 1
ATOM 933 C CA . VAL A 1 127 ? 12.047 -10.062 3.713 1 90.69 127 VAL A CA 1
ATOM 934 C C . VAL A 1 127 ? 11.43 -8.719 3.34 1 90.69 127 VAL A C 1
ATOM 936 O O . VAL A 1 127 ? 10.43 -8.664 2.621 1 90.69 127 VAL A O 1
ATOM 939 N N . ASP A 1 128 ? 12.008 -7.691 3.793 1 91.94 128 ASP A N 1
ATOM 940 C CA . ASP A 1 128 ? 11.516 -6.352 3.506 1 91.94 128 ASP A CA 1
ATOM 941 C C . ASP A 1 128 ? 11.703 -6 2.031 1 91.94 128 ASP A C 1
ATOM 943 O O . ASP A 1 128 ? 10.891 -5.273 1.452 1 91.94 128 ASP A O 1
ATOM 947 N N . ALA A 1 129 ? 12.781 -6.449 1.479 1 93.81 129 ALA A N 1
ATOM 948 C CA . ALA A 1 129 ? 13.016 -6.262 0.049 1 93.81 129 ALA A CA 1
ATOM 949 C C . ALA A 1 129 ? 11.938 -6.957 -0.779 1 93.81 129 ALA A C 1
ATOM 951 O O . ALA A 1 129 ? 11.391 -6.371 -1.716 1 93.81 129 ALA A O 1
ATOM 952 N N . ILE A 1 130 ? 11.594 -8.141 -0.384 1 94.06 130 ILE A N 1
ATOM 953 C CA . ILE A 1 130 ? 10.555 -8.906 -1.06 1 94.06 130 ILE A CA 1
ATOM 954 C C . ILE A 1 130 ? 9.211 -8.203 -0.908 1 94.06 130 ILE A C 1
ATOM 956 O O . ILE A 1 130 ? 8.477 -8.031 -1.886 1 94.06 130 ILE A O 1
ATOM 960 N N . THR A 1 131 ? 8.977 -7.766 0.297 1 92.44 131 THR A N 1
ATOM 961 C CA . THR A 1 131 ? 7.719 -7.082 0.593 1 92.44 131 THR A CA 1
ATOM 962 C C . THR A 1 131 ? 7.625 -5.77 -0.179 1 92.44 131 THR A C 1
ATOM 964 O O . THR A 1 131 ? 6.566 -5.434 -0.717 1 92.44 131 THR A O 1
ATOM 967 N N . GLY A 1 132 ? 8.719 -5.094 -0.194 1 93 132 GLY A N 1
ATOM 968 C CA . GLY A 1 132 ? 8.75 -3.85 -0.947 1 93 132 GLY A CA 1
ATOM 969 C C . GLY A 1 132 ? 8.508 -4.043 -2.432 1 93 132 GLY A C 1
ATOM 970 O O . GLY A 1 132 ? 7.75 -3.285 -3.045 1 93 132 GLY A O 1
ATOM 971 N N . GLY A 1 133 ? 9.148 -4.996 -2.967 1 94.38 133 GLY A N 1
ATOM 972 C CA . GLY A 1 133 ? 8.906 -5.305 -4.367 1 94.38 133 GLY A CA 1
ATOM 973 C C . GLY A 1 133 ? 7.473 -5.715 -4.652 1 94.38 133 GLY A C 1
ATOM 974 O O . GLY A 1 133 ? 6.906 -5.34 -5.68 1 94.38 133 GLY A O 1
ATOM 975 N N . ALA A 1 134 ? 6.938 -6.508 -3.748 1 93.44 134 ALA A N 1
ATOM 976 C CA . ALA A 1 134 ? 5.562 -6.977 -3.904 1 93.44 134 ALA A CA 1
ATOM 977 C C . ALA A 1 134 ? 4.574 -5.816 -3.828 1 93.44 134 ALA A C 1
ATOM 979 O O . ALA A 1 134 ? 3.654 -5.723 -4.645 1 93.44 134 ALA A O 1
ATOM 980 N N . ILE A 1 135 ? 4.766 -4.938 -2.895 1 91.56 135 ILE A N 1
ATOM 981 C CA . ILE A 1 135 ? 3.883 -3.793 -2.699 1 91.56 135 ILE A CA 1
ATOM 982 C C . ILE A 1 135 ? 3.943 -2.879 -3.922 1 91.56 135 ILE A C 1
ATOM 984 O O . ILE A 1 135 ? 2.91 -2.434 -4.422 1 91.56 135 ILE A O 1
ATOM 988 N N . ALA A 1 136 ? 5.141 -2.672 -4.359 1 92.25 136 ALA A N 1
ATOM 989 C CA . ALA A 1 136 ? 5.297 -1.804 -5.523 1 92.25 136 ALA A CA 1
ATOM 990 C C . ALA A 1 136 ? 4.645 -2.418 -6.758 1 92.25 136 ALA A C 1
ATOM 992 O O . ALA A 1 136 ? 3.998 -1.717 -7.543 1 92.25 136 ALA A O 1
ATOM 993 N N . THR A 1 137 ? 4.859 -3.705 -6.879 1 92.31 137 THR A N 1
ATOM 994 C CA . THR A 1 137 ? 4.254 -4.398 -8.008 1 92.31 137 THR A CA 1
ATOM 995 C C . THR A 1 137 ? 2.73 -4.355 -7.922 1 92.31 137 THR A C 1
ATOM 997 O O . THR A 1 137 ? 2.053 -4.086 -8.914 1 92.31 137 THR A O 1
ATOM 1000 N N . ALA A 1 138 ? 2.242 -4.633 -6.777 1 91.12 138 ALA A N 1
ATOM 1001 C CA . ALA A 1 138 ? 0.796 -4.586 -6.574 1 91.12 138 ALA A CA 1
ATOM 1002 C C . ALA A 1 138 ? 0.246 -3.193 -6.863 1 91.12 138 ALA A C 1
ATOM 1004 O O . ALA A 1 138 ? -0.81 -3.053 -7.484 1 91.12 138 ALA A O 1
ATOM 1005 N N . ALA A 1 139 ? 0.964 -2.24 -6.418 1 87.81 139 ALA A N 1
ATOM 1006 C CA . ALA A 1 139 ? 0.541 -0.859 -6.629 1 87.81 139 ALA A CA 1
ATOM 1007 C C . ALA A 1 139 ? 0.485 -0.523 -8.117 1 87.81 139 ALA A C 1
ATOM 1009 O O . ALA A 1 139 ? -0.438 0.158 -8.57 1 87.81 139 ALA A O 1
ATOM 1010 N N . GLU A 1 140 ? 1.479 -0.954 -8.773 1 86.62 140 GLU A N 1
ATOM 1011 C CA . GLU A 1 140 ? 1.519 -0.695 -10.211 1 86.62 140 GLU A CA 1
ATOM 1012 C C . GLU A 1 140 ? 0.352 -1.371 -10.922 1 86.62 140 GLU A C 1
ATOM 1014 O O . GLU A 1 140 ? -0.26 -0.783 -11.812 1 86.62 140 GLU A O 1
ATOM 1019 N N . PHE A 1 141 ? 0.094 -2.561 -10.586 1 86.06 141 PHE A N 1
ATOM 1020 C CA . PHE A 1 141 ? -1.011 -3.287 -11.203 1 86.06 141 PHE A CA 1
ATOM 1021 C C . PHE A 1 141 ? -2.342 -2.615 -10.891 1 86.06 141 PHE A C 1
ATOM 1023 O O . PHE A 1 141 ? -3.219 -2.525 -11.75 1 86.06 141 PHE A O 1
ATOM 1030 N N . LEU A 1 142 ? -2.451 -2.195 -9.703 1 85.44 142 LEU A N 1
ATOM 1031 C CA . LEU A 1 142 ? -3.668 -1.499 -9.305 1 85.44 142 LEU A CA 1
ATOM 1032 C C . LEU A 1 142 ? -3.84 -0.208 -10.102 1 85.44 142 LEU A C 1
ATOM 1034 O O . LEU A 1 142 ? -4.953 0.131 -10.508 1 85.44 142 LEU A O 1
ATOM 1038 N N . ASN A 1 143 ? -2.746 0.418 -10.25 1 82 143 ASN A N 1
ATOM 1039 C CA . ASN A 1 143 ? -2.777 1.672 -11 1 82 143 ASN A CA 1
ATOM 1040 C C . ASN A 1 143 ? -3.186 1.449 -12.453 1 82 143 ASN A C 1
ATOM 1042 O O . ASN A 1 143 ? -3.814 2.314 -13.062 1 82 143 ASN A O 1
ATOM 1046 N N . TYR A 1 144 ? -2.766 0.383 -12.906 1 78.31 144 TYR A N 1
ATOM 1047 C CA . TYR A 1 144 ? -3.117 0.056 -14.289 1 78.31 144 TYR A CA 1
ATOM 1048 C C . TYR A 1 144 ? -4.605 -0.245 -14.414 1 78.31 144 TYR A C 1
ATOM 1050 O O . TYR A 1 144 ? -5.207 -0.006 -15.461 1 78.31 144 TYR A O 1
ATOM 1058 N N . LEU A 1 145 ? -5.172 -0.721 -13.359 1 77.75 145 LEU A N 1
ATOM 1059 C CA . LEU A 1 145 ? -6.562 -1.158 -13.391 1 77.75 145 LEU A CA 1
ATOM 1060 C C . LEU A 1 145 ? -7.504 0.017 -13.156 1 77.75 145 LEU A C 1
ATOM 1062 O O . LEU A 1 145 ? -8.656 -0.011 -13.594 1 77.75 145 LEU A O 1
ATOM 1066 N N . ILE A 1 146 ? -7.09 0.981 -12.422 1 73.56 146 ILE A N 1
ATOM 1067 C CA . ILE A 1 146 ? -7.973 2.084 -12.062 1 73.56 146 ILE A CA 1
ATOM 1068 C C . ILE A 1 146 ? -7.57 3.344 -12.82 1 73.56 146 ILE A C 1
ATOM 1070 O O . ILE A 1 146 ? -6.387 3.547 -13.117 1 73.56 146 ILE A O 1
ATOM 1074 N N . MET B 1 1 ? -9.398 -30.375 -32.531 1 25.55 1 MET B N 1
ATOM 1075 C CA . MET B 1 1 ? -9.406 -29.703 -31.234 1 25.55 1 MET B CA 1
ATOM 1076 C C . MET B 1 1 ? -8.43 -28.531 -31.219 1 25.55 1 MET B C 1
ATOM 1078 O O . MET B 1 1 ? -7.273 -28.672 -31.625 1 25.55 1 MET B O 1
ATOM 1082 N N . PRO B 1 2 ? -8.82 -27.234 -31.438 1 31.03 2 PRO B N 1
ATOM 1083 C CA . PRO B 1 2 ? -7.938 -26.094 -31.672 1 31.03 2 PRO B CA 1
ATOM 1084 C C . PRO B 1 2 ? -6.941 -25.875 -30.531 1 31.03 2 PRO B C 1
ATOM 1086 O O . PRO B 1 2 ? -7.277 -26.078 -29.359 1 31.03 2 PRO B O 1
ATOM 1089 N N . SER B 1 3 ? -5.723 -26.312 -30.656 1 26.28 3 SER B N 1
ATOM 1090 C CA . SER B 1 3 ? -4.621 -26.188 -29.703 1 26.28 3 SER B CA 1
ATOM 1091 C C . SER B 1 3 ? -4.352 -24.734 -29.328 1 26.28 3 SER B C 1
ATOM 1093 O O . SER B 1 3 ? -3.912 -23.953 -30.172 1 26.28 3 SER B O 1
ATOM 1095 N N . SER B 1 4 ? -5.27 -24.094 -28.594 1 31.88 4 SER B N 1
ATOM 1096 C CA . SER B 1 4 ? -5.074 -22.719 -28.172 1 31.88 4 SER B CA 1
ATOM 1097 C C . SER B 1 4 ? -3.717 -22.516 -27.5 1 31.88 4 SER B C 1
ATOM 1099 O O . SER B 1 4 ? -3.434 -23.141 -26.469 1 31.88 4 SER B O 1
ATOM 1101 N N . GLY B 1 5 ? -2.678 -22.531 -28.203 1 27.64 5 GLY B N 1
ATOM 1102 C CA . GLY B 1 5 ? -1.302 -22.312 -27.797 1 27.64 5 GLY B CA 1
ATOM 1103 C C . GLY B 1 5 ? -1.132 -21.078 -26.938 1 27.64 5 GLY B C 1
ATOM 1104 O O . GLY B 1 5 ? -1.758 -20.047 -27.203 1 27.64 5 GLY B O 1
ATOM 1105 N N . PHE B 1 6 ? -0.88 -21.266 -25.656 1 31.77 6 PHE B N 1
ATOM 1106 C CA . PHE B 1 6 ? -0.505 -20.266 -24.656 1 31.77 6 PHE B CA 1
ATOM 1107 C C . PHE B 1 6 ? 0.75 -19.516 -25.094 1 31.77 6 PHE B C 1
ATOM 1109 O O . PHE B 1 6 ? 1.846 -20.078 -25.109 1 31.77 6 PHE B O 1
ATOM 1116 N N . SER B 1 7 ? 0.819 -18.969 -26.219 1 32.03 7 SER B N 1
ATOM 1117 C CA . SER B 1 7 ? 2.035 -18.219 -26.531 1 32.03 7 SER B CA 1
ATOM 1118 C C . SER B 1 7 ? 2.223 -17.047 -25.578 1 32.03 7 SER B C 1
ATOM 1120 O O . SER B 1 7 ? 1.429 -16.109 -25.578 1 32.03 7 SER B O 1
ATOM 1122 N N . GLY B 1 8 ? 2.414 -17.188 -24.234 1 31.66 8 GLY B N 1
ATOM 1123 C CA . GLY B 1 8 ? 2.611 -16.125 -23.281 1 31.66 8 GLY B CA 1
ATOM 1124 C C . GLY B 1 8 ? 3.832 -15.266 -23.578 1 31.66 8 GLY B C 1
ATOM 1125 O O . GLY B 1 8 ? 4.969 -15.727 -23.438 1 31.66 8 GLY B O 1
ATOM 1126 N N . THR B 1 9 ? 3.947 -14.734 -24.797 1 30.59 9 THR B N 1
ATOM 1127 C CA . THR B 1 9 ? 5.043 -13.789 -25 1 30.59 9 THR B CA 1
ATOM 1128 C C . THR B 1 9 ? 5.145 -12.82 -23.828 1 30.59 9 THR B C 1
ATOM 1130 O O . THR B 1 9 ? 4.133 -12.273 -23.375 1 30.59 9 THR B O 1
ATOM 1133 N N . LEU B 1 10 ? 6.164 -12.922 -23.016 1 31.27 10 LEU B N 1
ATOM 1134 C CA . LEU B 1 10 ? 6.629 -12.086 -21.922 1 31.27 10 LEU B CA 1
ATOM 1135 C C . LEU B 1 10 ? 6.727 -10.625 -22.344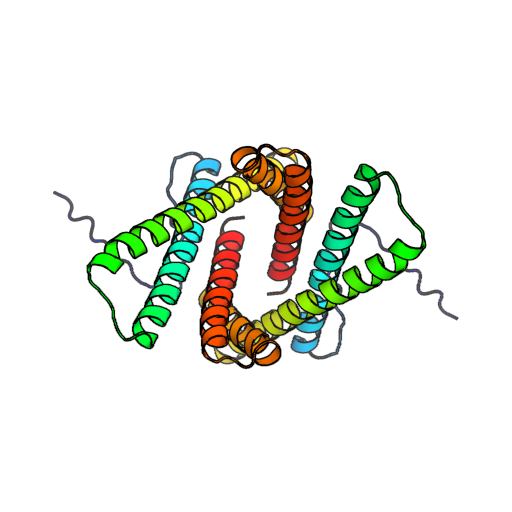 1 31.27 10 LEU B C 1
ATOM 1137 O O . LEU B 1 10 ? 7.805 -10.148 -22.703 1 31.27 10 LEU B O 1
ATOM 1141 N N . SER B 1 11 ? 6.266 -10.148 -23.5 1 30.59 11 SER B N 1
ATOM 1142 C CA . SER B 1 11 ? 6.41 -8.734 -23.828 1 30.59 11 SER B CA 1
ATOM 1143 C C . SER B 1 11 ? 6.066 -7.855 -22.625 1 30.59 11 SER B C 1
ATOM 1145 O O . SER B 1 11 ? 5.383 -8.297 -21.703 1 30.59 11 SER B O 1
ATOM 1147 N N . GLY B 1 12 ? 6.676 -6.523 -22.453 1 33.06 12 GLY B N 1
ATOM 1148 C CA . GLY B 1 12 ? 6.465 -5.562 -21.375 1 33.06 12 GLY B CA 1
ATOM 1149 C C . GLY B 1 12 ? 5.023 -5.504 -20.906 1 33.06 12 GLY B C 1
ATOM 1150 O O . GLY B 1 12 ? 4.152 -5.012 -21.625 1 33.06 12 GLY B O 1
ATOM 1151 N N . PRO B 1 13 ? 4.352 -6.539 -20.359 1 32 13 PRO B N 1
ATOM 1152 C CA . PRO B 1 13 ? 2.99 -7.086 -20.391 1 32 13 PRO B CA 1
ATOM 1153 C C . PRO B 1 13 ? 1.978 -6.184 -19.688 1 32 13 PRO B C 1
ATOM 1155 O O . PRO B 1 13 ? 2.252 -5.668 -18.594 1 32 13 PRO B O 1
ATOM 1158 N N . LYS B 1 14 ? 1.364 -5.273 -20.312 1 35.22 14 LYS B N 1
ATOM 1159 C CA . LYS B 1 14 ? -0.016 -4.996 -19.938 1 35.22 14 LYS B CA 1
ATOM 1160 C C . LYS B 1 14 ? -0.674 -6.23 -19.328 1 35.22 14 LYS B C 1
ATOM 1162 O O . LYS B 1 14 ? -1.059 -7.156 -20.047 1 35.22 14 LYS B O 1
ATOM 1167 N N . VAL B 1 15 ? -0.107 -6.957 -18.422 1 37.59 15 VAL B N 1
ATOM 1168 C CA . VAL B 1 15 ? -0.802 -8.102 -17.844 1 37.59 15 VAL B CA 1
ATOM 1169 C C . VAL B 1 15 ? -2.297 -7.805 -17.75 1 37.59 15 VAL B C 1
ATOM 1171 O O . VAL B 1 15 ? -2.742 -7.133 -16.812 1 37.59 15 VAL B O 1
ATOM 1174 N N . GLU B 1 16 ? -2.797 -7.305 -18.719 1 35.84 16 GLU B N 1
ATOM 1175 C CA . GLU B 1 16 ? -4.25 -7.215 -18.812 1 35.84 16 GLU B CA 1
ATOM 1176 C C . GLU B 1 16 ? -4.902 -8.586 -18.641 1 35.84 16 GLU B C 1
ATOM 1178 O O . GLU B 1 16 ? -4.953 -9.383 -19.562 1 35.84 16 GLU B O 1
ATOM 1183 N N . VAL B 1 17 ? -4.52 -9.328 -17.672 1 41.03 17 VAL B N 1
ATOM 1184 C CA . VAL B 1 17 ? -5.426 -10.461 -17.531 1 41.03 17 VAL B CA 1
ATOM 1185 C C . VAL B 1 17 ? -6.871 -9.984 -17.672 1 41.03 17 VAL B C 1
ATOM 1187 O O . VAL B 1 17 ? -7.383 -9.281 -16.797 1 41.03 17 VAL B O 1
ATOM 1190 N N . ALA B 1 18 ? -7.223 -9.539 -18.797 1 40.88 18 ALA B N 1
ATOM 1191 C CA . ALA B 1 18 ? -8.57 -9.094 -19.125 1 40.88 18 ALA B CA 1
ATOM 1192 C C . ALA B 1 18 ? -9.562 -10.25 -19.062 1 40.88 18 ALA B C 1
ATOM 1194 O O . ALA B 1 18 ? -9.539 -11.141 -19.922 1 40.88 18 ALA B O 1
ATOM 1195 N N . ILE B 1 19 ? -9.859 -10.719 -17.812 1 47.53 19 ILE B N 1
ATOM 1196 C CA . ILE B 1 19 ? -11.047 -11.57 -17.797 1 47.53 19 ILE B CA 1
ATOM 1197 C C . ILE B 1 19 ? -12.25 -10.789 -18.312 1 47.53 19 ILE B C 1
ATOM 1199 O O . ILE B 1 19 ? -12.57 -9.719 -17.797 1 47.53 19 ILE B O 1
ATOM 1203 N N . ASP B 1 20 ? -12.43 -10.906 -19.516 1 49.72 20 ASP B N 1
ATOM 1204 C CA . ASP B 1 20 ? -13.617 -10.297 -20.125 1 49.72 20 ASP B CA 1
ATOM 1205 C C . ASP B 1 20 ? -14.891 -10.93 -19.578 1 49.72 20 ASP B C 1
ATOM 1207 O O . ASP B 1 20 ? -15.266 -12.031 -19.969 1 49.72 20 ASP B O 1
ATOM 1211 N N . MET B 1 21 ? -15.266 -10.648 -18.422 1 54.91 21 MET B N 1
ATOM 1212 C CA . MET B 1 21 ? -16.516 -11.172 -17.875 1 54.91 21 MET B CA 1
ATOM 1213 C C . MET B 1 21 ? -17.719 -10.398 -18.422 1 54.91 21 MET B C 1
ATOM 1215 O O . MET B 1 21 ? -18.844 -10.602 -17.984 1 54.91 21 MET B O 1
ATOM 1219 N N . GLY B 1 22 ? -17.547 -9.672 -19.531 1 59.47 22 GLY B N 1
ATOM 1220 C CA . GLY B 1 22 ? -18.656 -8.977 -20.172 1 59.47 22 GLY B CA 1
ATOM 1221 C C . GLY B 1 22 ? -18.922 -7.605 -19.594 1 59.47 22 GLY B C 1
ATOM 1222 O O . GLY B 1 22 ? -19.344 -6.691 -20.297 1 59.47 22 GLY B O 1
ATOM 1223 N N . ASN B 1 23 ? -18.938 -7.527 -18.312 1 71.31 23 ASN B N 1
ATOM 1224 C CA . ASN B 1 23 ? -19.172 -6.227 -17.688 1 71.31 23 ASN B CA 1
ATOM 1225 C C . ASN B 1 23 ? -17.859 -5.562 -17.266 1 71.31 23 ASN B C 1
ATOM 1227 O O . ASN B 1 23 ? -17 -6.199 -16.656 1 71.31 23 ASN B O 1
ATOM 1231 N N . PRO B 1 24 ? -17.625 -4.492 -17.953 1 74.31 24 PRO B N 1
ATOM 1232 C CA . PRO B 1 24 ? -16.359 -3.807 -17.703 1 74.31 24 PRO B CA 1
ATOM 1233 C C . PRO B 1 24 ? -16 -3.76 -16.219 1 74.31 24 PRO B C 1
ATOM 1235 O O . PRO B 1 24 ? -14.836 -3.926 -15.844 1 74.31 24 PRO B O 1
ATOM 1238 N N . LEU B 1 25 ? -16.969 -3.6 -15.414 1 77.56 25 LEU B N 1
ATOM 1239 C CA . LEU B 1 25 ? -16.734 -3.543 -13.977 1 77.56 25 LEU B CA 1
ATOM 1240 C C . LEU B 1 25 ? -16.219 -4.883 -13.453 1 77.56 25 LEU B C 1
ATOM 1242 O O . LEU B 1 25 ? -15.25 -4.926 -12.695 1 77.56 25 LEU B O 1
ATOM 1246 N N . LEU B 1 26 ? -16.953 -5.898 -13.836 1 79.38 26 LEU B N 1
ATOM 1247 C CA . LEU B 1 26 ? -16.562 -7.234 -13.383 1 79.38 26 LEU B CA 1
ATOM 1248 C C . LEU B 1 26 ? -15.18 -7.602 -13.891 1 79.38 26 LEU B C 1
ATOM 1250 O O . LEU B 1 26 ? -14.406 -8.258 -13.18 1 79.38 26 LEU B O 1
ATOM 1254 N N . ASN B 1 27 ? -14.867 -7.129 -15.039 1 83.56 27 ASN B N 1
ATOM 1255 C CA . ASN B 1 27 ? -13.57 -7.43 -15.633 1 83.56 27 ASN B CA 1
ATOM 1256 C C . ASN B 1 27 ? -12.43 -6.801 -14.844 1 83.56 27 ASN B C 1
ATOM 1258 O O . ASN B 1 27 ? -11.43 -7.461 -14.555 1 83.56 27 ASN B O 1
ATOM 1262 N N . VAL B 1 28 ? -12.641 -5.586 -14.555 1 82.88 28 VAL B N 1
ATOM 1263 C CA . VAL B 1 28 ? -11.57 -4.883 -13.859 1 82.88 28 VAL B CA 1
ATOM 1264 C C . VAL B 1 28 ? -11.445 -5.406 -12.43 1 82.88 28 VAL B C 1
ATOM 1266 O O . VAL B 1 28 ? -10.344 -5.512 -11.891 1 82.88 28 VAL B O 1
ATOM 1269 N N . THR B 1 29 ? -12.523 -5.762 -11.82 1 87.62 29 THR B N 1
ATOM 1270 C CA . THR B 1 29 ? -12.531 -6.297 -10.461 1 87.62 29 THR B CA 1
ATOM 1271 C C . THR B 1 29 ? -11.844 -7.66 -10.414 1 87.62 29 THR B C 1
ATOM 1273 O O . THR B 1 29 ? -11.008 -7.91 -9.539 1 87.62 29 THR B O 1
ATOM 1276 N N . VAL B 1 30 ? -12.203 -8.508 -11.336 1 86.69 30 VAL B N 1
ATOM 1277 C CA . VAL B 1 30 ? -11.609 -9.844 -11.406 1 86.69 30 VAL B CA 1
ATOM 1278 C C . VAL B 1 30 ? -10.125 -9.734 -11.734 1 86.69 30 VAL B C 1
ATOM 1280 O O . VAL B 1 30 ? -9.305 -10.484 -11.203 1 86.69 30 VAL B O 1
ATOM 1283 N N . ASP B 1 31 ? -9.805 -8.828 -12.602 1 88.69 31 ASP B N 1
ATOM 1284 C CA . ASP B 1 31 ? -8.406 -8.586 -12.953 1 88.69 31 ASP B CA 1
ATOM 1285 C C . ASP B 1 31 ? -7.605 -8.133 -11.734 1 88.69 31 ASP B C 1
ATOM 1287 O O . ASP B 1 31 ? -6.484 -8.586 -11.516 1 88.69 31 ASP B O 1
ATOM 1291 N N . GLY B 1 32 ? -8.227 -7.234 -11.023 1 89.12 32 GLY B N 1
ATOM 1292 C CA . GLY B 1 32 ? -7.59 -6.789 -9.789 1 89.12 32 GLY B CA 1
ATOM 1293 C C . GLY B 1 32 ? -7.406 -7.898 -8.781 1 89.12 32 GLY B C 1
ATOM 1294 O O . GLY B 1 32 ? -6.348 -8.016 -8.156 1 89.12 32 GLY B O 1
ATOM 1295 N N . PHE B 1 33 ? -8.414 -8.758 -8.664 1 91.31 33 PHE B N 1
ATOM 1296 C CA . PHE B 1 33 ? -8.375 -9.898 -7.75 1 91.31 33 PHE B CA 1
ATOM 1297 C C . PHE B 1 33 ? -7.227 -10.836 -8.102 1 91.31 33 PHE B C 1
ATOM 1299 O O . PHE B 1 33 ? -6.461 -11.242 -7.227 1 91.31 33 PHE B O 1
ATOM 1306 N N . LEU B 1 34 ? -7.156 -11.07 -9.328 1 90.88 34 LEU B N 1
ATOM 1307 C CA . LEU B 1 34 ? -6.164 -12.031 -9.781 1 90.88 34 LEU B CA 1
ATOM 1308 C C . LEU B 1 34 ? -4.762 -11.445 -9.719 1 90.88 34 LEU B C 1
ATOM 1310 O O . LEU B 1 34 ? -3.822 -12.102 -9.273 1 90.88 34 LEU B O 1
ATOM 1314 N N . LYS B 1 35 ? -4.566 -10.281 -10.195 1 91.25 35 LYS B N 1
ATOM 1315 C CA . LYS B 1 35 ? -3.25 -9.656 -10.273 1 91.25 35 LYS B CA 1
ATOM 1316 C C . LYS B 1 35 ? -2.662 -9.438 -8.883 1 91.25 35 LYS B C 1
ATOM 1318 O O . LYS B 1 35 ? -1.516 -9.812 -8.625 1 91.25 35 LYS B O 1
ATOM 1323 N N . ILE B 1 36 ? -3.414 -8.828 -8.039 1 93.81 36 ILE B N 1
ATOM 1324 C CA . ILE B 1 36 ? -2.928 -8.547 -6.691 1 93.81 36 ILE B CA 1
ATOM 1325 C C . ILE B 1 36 ? -2.846 -9.844 -5.891 1 93.81 36 ILE B C 1
ATOM 1327 O O . ILE B 1 36 ? -1.94 -10.023 -5.07 1 93.81 36 ILE B O 1
ATOM 1331 N N . GLY B 1 37 ? -3.859 -10.688 -6.055 1 95.12 37 GLY B N 1
ATOM 1332 C CA . GLY B 1 37 ? -3.785 -11.992 -5.41 1 95.12 37 GLY B CA 1
ATOM 1333 C C . GLY B 1 37 ? -2.535 -12.766 -5.777 1 95.12 37 GLY B C 1
ATOM 1334 O O . GLY B 1 37 ? -1.914 -13.398 -4.918 1 95.12 37 GLY B O 1
ATOM 1335 N N . ALA B 1 38 ? -2.213 -12.703 -7.039 1 94.69 38 ALA B N 1
ATOM 1336 C CA . ALA B 1 38 ? -1.018 -13.398 -7.508 1 94.69 38 ALA B CA 1
ATOM 1337 C C . ALA B 1 38 ? 0.244 -12.789 -6.902 1 94.69 38 ALA B C 1
ATOM 1339 O O . ALA B 1 38 ? 1.166 -13.516 -6.52 1 94.69 38 ALA B O 1
ATOM 1340 N N . VAL B 1 39 ? 0.297 -11.461 -6.871 1 93.25 39 VAL B N 1
ATOM 1341 C CA . VAL B 1 39 ? 1.446 -10.766 -6.301 1 93.25 39 VAL B CA 1
ATOM 1342 C C . VAL B 1 39 ? 1.606 -11.156 -4.832 1 93.25 39 VAL B C 1
ATOM 1344 O O . VAL B 1 39 ? 2.719 -11.422 -4.375 1 93.25 39 VAL B O 1
ATOM 1347 N N . ALA B 1 40 ? 0.52 -11.172 -4.137 1 95.12 40 ALA B N 1
ATOM 1348 C CA . ALA B 1 40 ? 0.553 -11.516 -2.717 1 95.12 40 ALA B CA 1
ATOM 1349 C C . ALA B 1 40 ? 0.987 -12.969 -2.518 1 95.12 40 ALA B C 1
ATOM 1351 O O . ALA B 1 40 ? 1.801 -13.266 -1.638 1 95.12 40 ALA B O 1
ATOM 1352 N N . ALA B 1 41 ? 0.425 -13.828 -3.314 1 94.44 41 ALA B N 1
ATOM 1353 C CA . ALA B 1 41 ? 0.784 -15.242 -3.209 1 94.44 41 ALA B CA 1
ATOM 1354 C C . ALA B 1 41 ? 2.264 -15.453 -3.512 1 94.44 41 ALA B C 1
ATOM 1356 O O . ALA B 1 41 ? 2.934 -16.25 -2.844 1 94.44 41 ALA B O 1
ATOM 1357 N N . THR B 1 42 ? 2.77 -14.773 -4.477 1 94.31 42 THR B N 1
ATOM 1358 C CA . THR B 1 42 ? 4.172 -14.906 -4.859 1 94.31 42 THR B CA 1
ATOM 1359 C C . THR B 1 42 ? 5.082 -14.336 -3.777 1 94.31 42 THR B C 1
ATOM 1361 O O . THR B 1 42 ? 6.176 -14.852 -3.543 1 94.31 42 THR B O 1
ATOM 1364 N N . ARG B 1 43 ? 4.57 -13.305 -3.217 1 93.38 43 ARG B N 1
ATOM 1365 C CA . ARG B 1 43 ? 5.34 -12.734 -2.115 1 93.38 43 ARG B CA 1
ATOM 1366 C C . ARG B 1 43 ? 5.535 -13.75 -0.997 1 93.38 43 ARG B C 1
ATOM 1368 O O . ARG B 1 43 ? 6.641 -13.906 -0.479 1 93.38 43 ARG B O 1
ATOM 1375 N N . VAL B 1 44 ? 4.48 -14.375 -0.642 1 92.88 44 VAL B N 1
ATOM 1376 C CA . VAL B 1 44 ? 4.531 -15.367 0.423 1 92.88 44 VAL B CA 1
ATOM 1377 C C . VAL B 1 44 ? 5.461 -16.516 0.015 1 92.88 44 VAL B C 1
ATOM 1379 O O . VAL B 1 44 ? 6.23 -17.016 0.833 1 92.88 44 VAL B O 1
ATOM 1382 N N . ALA B 1 45 ? 5.316 -16.859 -1.238 1 92.31 45 ALA B N 1
ATOM 1383 C CA . ALA B 1 45 ? 6.176 -17.938 -1.734 1 92.31 45 ALA B CA 1
ATOM 1384 C C . ALA B 1 45 ? 7.648 -17.531 -1.653 1 92.31 45 ALA B C 1
ATOM 1386 O O . ALA B 1 45 ? 8.5 -18.344 -1.277 1 92.31 45 ALA B O 1
ATOM 1387 N N . ALA B 1 46 ? 7.941 -16.312 -2.002 1 91.56 46 ALA B N 1
ATOM 1388 C CA . ALA B 1 46 ? 9.312 -15.82 -1.977 1 91.56 46 ALA B CA 1
ATOM 1389 C C . ALA B 1 46 ? 9.852 -15.758 -0.549 1 91.56 46 ALA B C 1
ATOM 1391 O O . ALA B 1 46 ? 11 -16.125 -0.294 1 91.56 46 ALA B O 1
ATOM 1392 N N . GLU B 1 47 ? 9.047 -15.328 0.313 1 90.88 47 GLU B N 1
ATOM 1393 C CA . GLU B 1 47 ? 9.453 -15.258 1.713 1 90.88 47 GLU B CA 1
ATOM 1394 C C . GLU B 1 47 ? 9.711 -16.656 2.285 1 90.88 47 GLU B C 1
ATOM 1396 O O . GLU B 1 47 ? 10.68 -16.859 3.014 1 90.88 47 GLU B O 1
ATOM 1401 N N . GLU B 1 48 ? 8.789 -17.516 2.004 1 88.5 48 GLU B N 1
ATOM 1402 C CA . GLU B 1 48 ? 8.93 -18.875 2.514 1 88.5 48 GLU B CA 1
ATOM 1403 C C . GLU B 1 48 ? 10.156 -19.562 1.918 1 88.5 48 GLU B C 1
ATOM 1405 O O . GLU B 1 48 ? 10.828 -20.344 2.598 1 88.5 48 GLU B O 1
ATOM 1410 N N . ALA B 1 49 ? 10.32 -19.297 0.668 1 87.12 49 ALA B N 1
ATOM 1411 C CA . ALA B 1 49 ? 11.523 -19.844 0.036 1 87.12 49 ALA B CA 1
ATOM 1412 C C . ALA B 1 49 ? 12.789 -19.344 0.719 1 87.12 49 ALA B C 1
ATOM 1414 O O . ALA B 1 49 ? 13.734 -20.094 0.924 1 87.12 49 ALA B O 1
ATOM 1415 N N . TYR B 1 50 ? 12.742 -18.109 1.056 1 87.06 50 TYR B N 1
ATOM 1416 C CA . TYR B 1 50 ? 13.883 -17.531 1.744 1 87.06 50 TYR B CA 1
ATOM 1417 C C . TYR B 1 50 ? 14.07 -18.141 3.123 1 87.06 50 TYR B C 1
ATOM 1419 O O . TYR B 1 50 ? 15.195 -18.469 3.52 1 87.06 50 TYR B O 1
ATOM 1427 N N . HIS B 1 51 ? 13.078 -18.328 3.828 1 85.25 51 HIS B N 1
ATOM 1428 C CA . HIS B 1 51 ? 13.141 -18.906 5.16 1 85.25 51 HIS B CA 1
ATOM 1429 C C . HIS B 1 51 ? 13.555 -20.375 5.098 1 85.25 51 HIS B C 1
ATOM 1431 O O . HIS B 1 51 ? 14.289 -20.859 5.965 1 85.25 51 HIS B O 1
ATOM 1437 N N . ALA B 1 52 ? 13.023 -20.984 4.102 1 84.38 52 ALA B N 1
ATOM 1438 C CA . ALA B 1 52 ? 13.391 -22.391 3.934 1 84.38 52 ALA B CA 1
ATOM 1439 C C . ALA B 1 52 ? 14.883 -22.547 3.637 1 84.38 52 ALA B C 1
ATOM 1441 O O . ALA B 1 52 ? 15.531 -23.453 4.148 1 84.38 52 ALA B O 1
ATOM 1442 N N . VAL B 1 53 ? 15.398 -21.75 2.807 1 83.62 53 VAL B N 1
ATOM 1443 C CA . VAL B 1 53 ? 16.812 -21.781 2.453 1 83.62 53 VAL B CA 1
ATOM 1444 C C . VAL B 1 53 ? 17.656 -21.484 3.688 1 83.62 53 VAL B C 1
ATOM 1446 O O . VAL B 1 53 ? 18.703 -22.109 3.893 1 83.62 53 VAL B O 1
ATOM 1449 N N . LYS B 1 54 ? 17.297 -20.641 4.445 1 82.25 54 LYS B N 1
ATOM 1450 C CA . LYS B 1 54 ? 18.016 -20.281 5.656 1 82.25 54 LYS B CA 1
ATOM 1451 C C . LYS B 1 54 ? 17.969 -21.406 6.688 1 82.25 54 LYS B C 1
ATOM 1453 O O . LYS B 1 54 ? 18.953 -21.656 7.383 1 82.25 54 LYS B O 1
ATOM 1458 N N . LYS B 1 55 ? 16.812 -21.922 6.797 1 81.5 55 LYS B N 1
ATOM 1459 C CA . LYS B 1 55 ? 16.656 -23 7.773 1 81.5 55 LYS B CA 1
ATOM 1460 C C . LYS B 1 55 ? 17.25 -24.297 7.246 1 81.5 55 LYS B C 1
ATOM 1462 O O . LYS B 1 55 ? 17.641 -25.172 8.023 1 81.5 55 LYS B O 1
ATOM 1467 N N . GLY B 1 56 ? 17.547 -24.25 6 1 74.81 56 GLY B N 1
ATOM 1468 C CA . GLY B 1 56 ? 18.156 -25.422 5.395 1 74.81 56 GLY B CA 1
ATOM 1469 C C . GLY B 1 56 ? 17.188 -26.562 5.195 1 74.81 56 GLY B C 1
ATOM 1470 O O . GLY B 1 56 ? 17.578 -27.641 4.738 1 74.81 56 GLY B O 1
ATOM 1471 N N . SER B 1 57 ? 15.984 -26.609 5.77 1 64.44 57 SER B N 1
ATOM 1472 C CA . SER B 1 57 ? 15.133 -27.797 5.762 1 64.44 57 SER B CA 1
ATOM 1473 C C . SER B 1 57 ? 13.836 -27.531 4.996 1 64.44 57 SER B C 1
ATOM 1475 O O . SER B 1 57 ? 13 -26.75 5.43 1 64.44 57 SER B O 1
ATOM 1477 N N . VAL B 1 58 ? 13.977 -27.641 3.727 1 63.78 58 VAL B N 1
ATOM 1478 C CA . VAL B 1 58 ? 12.695 -27.672 3.018 1 63.78 58 VAL B CA 1
ATOM 1479 C C . VAL B 1 58 ? 12.047 -29.031 3.186 1 63.78 58 VAL B C 1
ATOM 1481 O O . VAL B 1 58 ? 12.578 -30.047 2.723 1 63.78 58 VAL B O 1
ATOM 1484 N N . SER B 1 59 ? 11.242 -29.188 4.199 1 62.59 59 SER B N 1
ATOM 1485 C CA . SER B 1 59 ? 10.516 -30.453 4.316 1 62.59 59 SER B CA 1
ATOM 1486 C C . SER B 1 59 ? 9.266 -30.453 3.445 1 62.59 59 SER B C 1
ATOM 1488 O O . SER B 1 59 ? 8.617 -29.422 3.281 1 62.59 59 SER B O 1
ATOM 1490 N N . SER B 1 60 ? 9.148 -31.438 2.543 1 65.94 60 SER B N 1
ATOM 1491 C CA . SER B 1 60 ? 8.031 -31.672 1.631 1 65.94 60 SER B CA 1
ATOM 1492 C C . SER B 1 60 ? 6.699 -31.344 2.297 1 65.94 60 SER B C 1
ATOM 1494 O O . SER B 1 60 ? 5.816 -30.766 1.67 1 65.94 60 SER B O 1
ATOM 1496 N N . HIS B 1 61 ? 6.473 -31.797 3.529 1 64.31 61 HIS B N 1
ATOM 1497 C CA . HIS B 1 61 ? 5.23 -31.547 4.254 1 64.31 61 HIS B CA 1
ATOM 1498 C C . HIS B 1 61 ? 5.004 -30.062 4.457 1 64.31 61 HIS B C 1
ATOM 1500 O O . HIS B 1 61 ? 3.859 -29.594 4.48 1 64.31 61 HIS B O 1
ATOM 1506 N N . ASN B 1 62 ? 6.055 -29.391 4.262 1 76.88 62 ASN B N 1
ATOM 1507 C CA . ASN B 1 62 ? 5.957 -27.953 4.484 1 76.88 62 ASN B CA 1
ATOM 1508 C C . ASN B 1 62 ? 5.512 -27.219 3.227 1 76.88 62 ASN B C 1
ATOM 1510 O O . ASN B 1 62 ? 5.125 -26.047 3.289 1 76.88 62 ASN B O 1
ATOM 1514 N N . PHE B 1 63 ? 5.449 -28.031 2.15 1 82.31 63 PHE B N 1
ATOM 1515 C CA . PHE B 1 63 ? 5.082 -27.422 0.881 1 82.31 63 PHE B CA 1
ATOM 1516 C C . PHE B 1 63 ? 3.578 -27.172 0.817 1 82.31 63 PHE B C 1
ATOM 1518 O O . PHE B 1 63 ? 3.137 -26.125 0.351 1 82.31 63 PHE B O 1
ATOM 1525 N N . GLU B 1 64 ? 2.814 -28.156 1.27 1 85.12 64 GLU B N 1
ATOM 1526 C CA . GLU B 1 64 ? 1.361 -28.016 1.271 1 85.12 64 GLU B CA 1
ATOM 1527 C C . GLU B 1 64 ? 0.926 -26.844 2.141 1 85.12 64 GLU B C 1
ATOM 1529 O O . GLU B 1 64 ? 0.042 -26.062 1.759 1 85.12 64 GLU B O 1
ATOM 1534 N N . HIS B 1 65 ? 1.511 -26.828 3.211 1 86.75 65 HIS B N 1
ATOM 1535 C CA . HIS B 1 65 ? 1.193 -25.734 4.121 1 86.75 65 HIS B CA 1
ATOM 1536 C C . HIS B 1 65 ? 1.559 -24.375 3.512 1 86.75 65 HIS B C 1
ATOM 1538 O O . HIS B 1 65 ? 0.797 -23.422 3.625 1 86.75 65 HIS B O 1
ATOM 1544 N N . THR B 1 66 ? 2.68 -24.422 2.863 1 87.06 66 THR B N 1
ATOM 1545 C CA . THR B 1 66 ? 3.129 -23.188 2.215 1 87.06 66 THR B CA 1
ATOM 1546 C C . THR B 1 66 ? 2.193 -22.812 1.072 1 87.06 66 THR B C 1
ATOM 1548 O O . THR B 1 66 ? 1.864 -21.625 0.9 1 87.06 66 THR B O 1
ATOM 1551 N N . LEU B 1 67 ? 1.771 -23.734 0.37 1 88.94 67 LEU B N 1
ATOM 1552 C CA . LEU B 1 67 ? 0.854 -23.5 -0.74 1 88.94 67 LEU B CA 1
ATOM 1553 C C . LEU B 1 67 ? -0.482 -22.969 -0.238 1 88.94 67 LEU B C 1
ATOM 1555 O O . LEU B 1 67 ? -1.063 -22.062 -0.848 1 88.94 67 LEU B O 1
ATOM 1559 N N . LYS B 1 68 ? -0.973 -23.562 0.786 1 91.75 68 LYS B N 1
ATOM 1560 C CA . LYS B 1 68 ? -2.229 -23.109 1.375 1 91.75 68 LYS B CA 1
ATOM 1561 C C . LYS B 1 68 ? -2.113 -21.656 1.866 1 91.75 68 LYS B C 1
ATOM 1563 O O . LYS B 1 68 ? -3.031 -20.859 1.677 1 91.75 68 LYS B O 1
ATOM 1568 N N . LYS B 1 69 ? -1.002 -21.453 2.436 1 91.44 69 LYS B N 1
ATOM 1569 C CA . LYS B 1 69 ? -0.756 -20.094 2.918 1 91.44 69 LYS B CA 1
ATOM 1570 C C . LYS B 1 69 ? -0.695 -19.109 1.762 1 91.44 69 LYS B C 1
ATOM 1572 O O . LYS B 1 69 ? -1.212 -17.984 1.864 1 91.44 69 LYS B O 1
ATOM 1577 N N . MET B 1 70 ? -0.06 -19.516 0.714 1 92.44 70 MET B N 1
ATOM 1578 C CA . MET B 1 70 ? 0.029 -18.688 -0.482 1 92.44 70 MET B CA 1
ATOM 1579 C C . MET B 1 70 ? -1.357 -18.391 -1.049 1 92.44 70 MET B C 1
ATOM 1581 O O . MET B 1 70 ? -1.649 -17.266 -1.44 1 92.44 70 MET B O 1
ATOM 1585 N N . CYS B 1 71 ? -2.143 -19.359 -1.118 1 92.06 71 CYS B N 1
ATOM 1586 C CA . CYS B 1 71 ? -3.48 -19.219 -1.679 1 92.06 71 CYS B CA 1
ATOM 1587 C C . CYS B 1 71 ? -4.367 -18.375 -0.765 1 92.06 71 CYS B C 1
ATOM 1589 O O . CYS B 1 71 ? -5.164 -17.562 -1.239 1 92.06 71 CYS B O 1
ATOM 1591 N N . LYS B 1 72 ? -4.23 -18.578 0.517 1 93.25 72 LYS B N 1
ATOM 1592 C CA . LYS B 1 72 ? -5.02 -17.812 1.479 1 93.25 72 LYS B CA 1
ATOM 1593 C C . LYS B 1 72 ? -4.664 -16.344 1.426 1 93.25 72 LYS B C 1
ATOM 1595 O O . LYS B 1 72 ? -5.551 -15.484 1.399 1 93.25 72 LYS B O 1
ATOM 1600 N N . GLU B 1 73 ? -3.396 -16.125 1.382 1 93 73 GLU B N 1
ATOM 1601 C CA . GLU B 1 73 ? -2.93 -14.75 1.311 1 93 73 GLU B CA 1
ATOM 1602 C C . GLU B 1 73 ? -3.309 -14.109 -0.021 1 93 73 GLU B C 1
ATOM 1604 O O . GLU B 1 73 ? -3.748 -12.953 -0.059 1 93 73 GLU B O 1
ATOM 1609 N N . GLY B 1 74 ? -3.041 -14.867 -1.02 1 94.75 74 GLY B N 1
ATOM 1610 C CA . GLY B 1 74 ? -3.43 -14.375 -2.334 1 94.75 74 GLY B CA 1
ATOM 1611 C C . GLY B 1 74 ? -4.914 -14.078 -2.445 1 94.75 74 GLY B C 1
ATOM 1612 O O . GLY B 1 74 ? -5.305 -13.062 -3.021 1 94.75 74 GLY B O 1
ATOM 1613 N N . ALA B 1 75 ? -5.723 -14.961 -1.927 1 93.88 75 ALA B N 1
ATOM 1614 C CA . ALA B 1 75 ? -7.172 -14.781 -1.981 1 93.88 75 ALA B CA 1
ATOM 1615 C C . ALA B 1 75 ? -7.609 -13.578 -1.146 1 93.88 75 ALA B C 1
ATOM 1617 O O . ALA B 1 75 ? -8.508 -12.836 -1.542 1 93.88 75 ALA B O 1
ATOM 1618 N N . TYR B 1 76 ? -6.969 -13.422 -0.026 1 92.25 76 TYR B N 1
ATOM 1619 C CA . TYR B 1 76 ? -7.305 -12.305 0.854 1 92.25 76 TYR B CA 1
ATOM 1620 C C . TYR B 1 76 ? -6.988 -10.969 0.191 1 92.25 76 TYR B C 1
ATOM 1622 O O . TYR B 1 76 ? -7.863 -10.117 0.053 1 92.25 76 TYR B O 1
ATOM 1630 N N . TRP B 1 77 ? -5.766 -10.859 -0.25 1 93.5 77 TRP B N 1
ATOM 1631 C CA . TRP B 1 77 ? -5.352 -9.602 -0.859 1 93.5 77 TRP B CA 1
ATOM 1632 C C . TRP B 1 77 ? -6.008 -9.414 -2.221 1 93.5 77 TRP B C 1
ATOM 1634 O O . TRP B 1 77 ? -6.281 -8.281 -2.633 1 93.5 77 TRP B O 1
ATOM 1644 N N . GLY B 1 78 ? -6.176 -10.484 -2.883 1 94.56 78 GLY B N 1
ATOM 1645 C CA . GLY B 1 78 ? -6.934 -10.398 -4.121 1 94.56 78 GLY B CA 1
ATOM 1646 C C . GLY B 1 78 ? -8.344 -9.883 -3.92 1 94.56 78 GLY B C 1
ATOM 1647 O O . GLY B 1 78 ? -8.828 -9.055 -4.699 1 94.56 78 GLY B O 1
ATOM 1648 N N . THR B 1 79 ? -9.008 -10.383 -2.887 1 93.81 79 THR B N 1
ATOM 1649 C CA . THR B 1 79 ? -10.359 -9.938 -2.576 1 93.81 79 THR B CA 1
ATOM 1650 C C . THR B 1 79 ? -10.375 -8.461 -2.195 1 93.81 79 THR B C 1
ATOM 1652 O O . THR B 1 79 ? -11.25 -7.711 -2.629 1 93.81 79 THR B O 1
ATOM 1655 N N . VAL B 1 80 ? -9.398 -8.07 -1.378 1 93.38 80 VAL B N 1
ATOM 1656 C CA . VAL B 1 80 ? -9.281 -6.672 -0.979 1 93.38 80 VAL B CA 1
ATOM 1657 C C . VAL B 1 80 ? -9.141 -5.789 -2.219 1 93.38 80 VAL B C 1
ATOM 1659 O O . VAL B 1 80 ? -9.805 -4.758 -2.334 1 93.38 80 VAL B O 1
ATOM 1662 N N . ALA B 1 81 ? -8.312 -6.219 -3.113 1 93.62 81 ALA B N 1
ATOM 1663 C CA . ALA B 1 81 ? -8.078 -5.473 -4.348 1 93.62 81 ALA B CA 1
ATOM 1664 C C . ALA B 1 81 ? -9.336 -5.438 -5.211 1 93.62 81 ALA B C 1
ATOM 1666 O O . ALA B 1 81 ? -9.656 -4.41 -5.809 1 93.62 81 ALA B O 1
ATOM 1667 N N . GLY B 1 82 ? -9.977 -6.613 -5.289 1 93.12 82 GLY B N 1
ATOM 1668 C CA . GLY B 1 82 ? -11.211 -6.664 -6.047 1 93.12 82 GLY B CA 1
ATOM 1669 C C . GLY B 1 82 ? -12.266 -5.707 -5.531 1 93.12 82 GLY B C 1
ATOM 1670 O O . GLY B 1 82 ? -12.922 -5.012 -6.312 1 93.12 82 GLY B O 1
ATOM 1671 N N . VAL B 1 83 ? -12.422 -5.625 -4.234 1 93.12 83 VAL B N 1
ATOM 1672 C CA . VAL B 1 83 ? -13.375 -4.719 -3.611 1 93.12 83 VAL B CA 1
ATOM 1673 C C . VAL B 1 83 ? -12.969 -3.271 -3.879 1 93.12 83 VAL B C 1
ATOM 1675 O O . VAL B 1 83 ? -13.812 -2.428 -4.199 1 93.12 83 VAL B O 1
ATOM 1678 N N . TYR B 1 84 ? -11.758 -3.059 -3.844 1 94 84 TYR B N 1
ATOM 1679 C CA . TYR B 1 84 ? -11.25 -1.707 -4.051 1 94 84 TYR B CA 1
ATOM 1680 C C . TYR B 1 84 ? -11.508 -1.24 -5.48 1 94 84 TYR B C 1
ATOM 1682 O O . TYR B 1 84 ? -12.016 -0.136 -5.695 1 94 84 TYR B O 1
ATOM 1690 N N . VAL B 1 85 ? -11.133 -2.029 -6.418 1 91.31 85 VAL B N 1
ATOM 1691 C CA . VAL B 1 85 ? -11.305 -1.676 -7.824 1 91.31 85 VAL B CA 1
ATOM 1692 C C . VAL B 1 85 ? -12.789 -1.52 -8.141 1 91.31 85 VAL B C 1
ATOM 1694 O O . VAL B 1 85 ? -13.18 -0.615 -8.883 1 91.31 85 VAL B O 1
ATOM 1697 N N . GLY B 1 86 ? -13.539 -2.449 -7.578 1 90.81 86 GLY B N 1
ATOM 1698 C CA . GLY B 1 86 ? -14.977 -2.33 -7.77 1 90.81 86 GLY B CA 1
ATOM 1699 C C . GLY B 1 86 ? -15.555 -1.063 -7.164 1 90.81 86 GLY B C 1
ATOM 1700 O O . GLY B 1 86 ? -16.391 -0.405 -7.781 1 90.81 86 GLY B O 1
ATOM 1701 N N . ALA B 1 87 ? -15.094 -0.76 -5.965 1 92.5 87 ALA B N 1
ATOM 1702 C CA . ALA B 1 87 ? -15.57 0.448 -5.301 1 92.5 87 ALA B CA 1
ATOM 1703 C C . ALA B 1 87 ? -15.141 1.7 -6.059 1 92.5 87 ALA B C 1
ATOM 1705 O O . ALA B 1 87 ? -15.922 2.643 -6.207 1 92.5 87 ALA B O 1
ATOM 1706 N N . GLU B 1 88 ? -13.961 1.666 -6.461 1 89.88 88 GLU B N 1
ATOM 1707 C CA . GLU B 1 88 ? -13.453 2.822 -7.191 1 89.88 88 GLU B CA 1
ATOM 1708 C C . GLU B 1 88 ? -14.219 3.031 -8.492 1 89.88 88 GLU B C 1
ATOM 1710 O O . GLU B 1 88 ? -14.539 4.164 -8.859 1 89.88 88 GLU B O 1
ATOM 1715 N N . TYR B 1 89 ? -14.414 1.938 -9.164 1 84.75 89 TYR B N 1
ATOM 1716 C CA . TYR B 1 89 ? -15.164 2.027 -10.414 1 84.75 89 TYR B CA 1
ATOM 1717 C C . TYR B 1 89 ? -16.578 2.523 -10.156 1 84.75 89 TYR B C 1
ATOM 1719 O O . TYR B 1 89 ? -17.125 3.295 -10.945 1 84.75 89 TYR B O 1
ATOM 1727 N N . GLY B 1 90 ? -17.203 2.041 -9.141 1 87.19 90 GLY B N 1
ATOM 1728 C CA . GLY B 1 90 ? -18.531 2.502 -8.781 1 87.19 90 GLY B CA 1
ATOM 1729 C C . GLY B 1 90 ? -18.594 3.986 -8.477 1 87.19 90 GLY B C 1
ATOM 1730 O O . GLY B 1 90 ? -19.5 4.684 -8.922 1 87.19 90 GLY B O 1
ATOM 1731 N N . VAL B 1 91 ? -17.609 4.406 -7.758 1 89.25 91 VAL B N 1
ATOM 1732 C CA . VAL B 1 91 ? -17.562 5.816 -7.391 1 89.25 91 VAL B CA 1
ATOM 1733 C C . VAL B 1 91 ? -17.328 6.664 -8.641 1 89.25 91 VAL B C 1
ATOM 1735 O O . VAL B 1 91 ? -17.922 7.738 -8.789 1 89.25 91 VAL B O 1
ATOM 1738 N N . GLU B 1 92 ? -16.453 6.195 -9.453 1 86.5 92 GLU B N 1
ATOM 1739 C CA . GLU B 1 92 ? -16.172 6.914 -10.695 1 86.5 92 GLU B CA 1
ATOM 1740 C C . GLU B 1 92 ? -17.422 7.02 -11.562 1 86.5 92 GLU B C 1
ATOM 1742 O O . GLU B 1 92 ? -17.641 8.031 -12.234 1 86.5 92 GLU B O 1
ATOM 1747 N N . ARG B 1 93 ? -18.188 5.945 -11.562 1 83.62 93 ARG B N 1
ATOM 1748 C CA . ARG B 1 93 ? -19.406 5.941 -12.359 1 83.62 93 ARG B CA 1
ATOM 1749 C C . ARG B 1 93 ? -20.422 6.93 -11.805 1 83.62 93 ARG B C 1
ATOM 1751 O O . ARG B 1 93 ? -21.141 7.582 -12.562 1 83.62 93 ARG B O 1
ATOM 1758 N N . ILE B 1 94 ? -20.484 7.039 -10.586 1 86.25 94 ILE B N 1
ATOM 1759 C CA . ILE B 1 94 ? -21.438 7.922 -9.938 1 86.25 94 ILE B CA 1
ATOM 1760 C C . ILE B 1 94 ? -20.969 9.367 -10.039 1 86.25 94 ILE B C 1
ATOM 1762 O O . ILE B 1 94 ? -21.766 10.266 -10.32 1 86.25 94 ILE B O 1
ATOM 1766 N N . ARG B 1 95 ? -19.75 9.594 -9.859 1 85.88 95 ARG B N 1
ATOM 1767 C CA . ARG B 1 95 ? -19.234 10.953 -9.852 1 85.88 95 ARG B CA 1
ATOM 1768 C C . ARG B 1 95 ? -18.828 11.398 -11.258 1 85.88 95 ARG B C 1
ATOM 1770 O O . ARG B 1 95 ? -18.812 12.594 -11.562 1 85.88 95 ARG B O 1
ATOM 1777 N N . GLY B 1 96 ? -18.453 10.492 -12.086 1 81.62 96 GLY B N 1
ATOM 1778 C CA . GLY B 1 96 ? -18.125 10.789 -13.469 1 81.62 96 GLY B CA 1
ATOM 1779 C C . GLY B 1 96 ? -16.734 11.391 -13.633 1 81.62 96 GLY B C 1
ATOM 1780 O O . GLY B 1 96 ? -16.484 12.117 -14.594 1 81.62 96 GLY B O 1
ATOM 1781 N N . ARG B 1 97 ? -15.984 11.422 -12.461 1 74.12 97 ARG B N 1
ATOM 1782 C CA . ARG B 1 97 ? -14.648 12.008 -12.523 1 74.12 97 ARG B CA 1
ATOM 1783 C C . ARG B 1 97 ? -13.633 11.125 -11.812 1 74.12 97 ARG B C 1
ATOM 1785 O O . ARG B 1 97 ? -13.977 10.383 -10.891 1 74.12 97 ARG B O 1
ATOM 1792 N N . ARG B 1 98 ? -12.484 11.164 -12.555 1 73.12 98 ARG B N 1
ATOM 1793 C CA . ARG B 1 98 ? -11.391 10.422 -11.938 1 73.12 98 ARG B CA 1
ATOM 1794 C C . ARG B 1 98 ? -10.445 11.352 -11.188 1 73.12 98 ARG B C 1
ATOM 1796 O O . ARG B 1 98 ? -9.609 12.016 -11.805 1 73.12 98 ARG B O 1
ATOM 1803 N N . ASP B 1 99 ? -10.789 11.594 -10.023 1 77.25 99 ASP B N 1
ATOM 1804 C CA . ASP B 1 99 ? -9.906 12.422 -9.203 1 77.25 99 ASP B CA 1
ATOM 1805 C C . ASP B 1 99 ? -9.383 11.641 -8 1 77.25 99 ASP B C 1
ATOM 1807 O O . ASP B 1 99 ? -9.789 10.508 -7.762 1 77.25 99 ASP B O 1
ATOM 1811 N N . TRP B 1 100 ? -8.328 12.188 -7.438 1 79.75 100 TRP B N 1
ATOM 1812 C CA . TRP B 1 100 ? -7.727 11.555 -6.27 1 79.75 100 TRP B CA 1
ATOM 1813 C C . TRP B 1 100 ? -8.773 11.258 -5.203 1 79.75 100 TRP B C 1
ATOM 1815 O O . TRP B 1 100 ? -8.602 10.352 -4.391 1 79.75 100 TRP B O 1
ATOM 1825 N N . LYS B 1 101 ? -9.828 11.906 -5.168 1 86.94 101 LYS B N 1
ATOM 1826 C CA . LYS B 1 101 ? -10.891 11.711 -4.188 1 86.94 101 LYS B CA 1
ATOM 1827 C C . LYS B 1 101 ? -11.586 10.367 -4.391 1 86.94 101 LYS B C 1
ATOM 1829 O O . LYS B 1 101 ? -12.039 9.742 -3.424 1 86.94 101 LYS B O 1
ATOM 1834 N N . ASN B 1 102 ? -11.742 9.961 -5.629 1 87.19 102 ASN B N 1
ATOM 1835 C CA . ASN B 1 102 ? -12.359 8.68 -5.934 1 87.19 102 ASN B CA 1
ATOM 1836 C C . ASN B 1 102 ? -11.586 7.523 -5.305 1 87.19 102 ASN B C 1
ATOM 1838 O O . ASN B 1 102 ? -12.18 6.586 -4.777 1 87.19 102 ASN B O 1
ATOM 1842 N N . ALA B 1 103 ? -10.25 7.68 -5.473 1 88.06 103 ALA B N 1
ATOM 1843 C CA . ALA B 1 103 ? -9.398 6.652 -4.879 1 88.06 103 ALA B CA 1
ATOM 1844 C C . ALA B 1 103 ? -9.523 6.641 -3.359 1 88.06 103 ALA B C 1
ATOM 1846 O O . ALA B 1 103 ? -9.539 5.578 -2.738 1 88.06 103 ALA B O 1
ATOM 1847 N N . MET B 1 104 ? -9.602 7.77 -2.785 1 90.75 104 MET B N 1
ATOM 1848 C CA . MET B 1 104 ? -9.734 7.879 -1.335 1 90.75 104 MET B CA 1
ATOM 1849 C C . MET B 1 104 ? -11.047 7.273 -0.86 1 90.75 104 MET B C 1
ATOM 1851 O O . MET B 1 104 ? -11.07 6.484 0.085 1 90.75 104 MET B O 1
ATOM 1855 N N . ILE B 1 105 ? -12.125 7.625 -1.479 1 93.06 105 ILE B N 1
ATOM 1856 C CA . ILE B 1 105 ? -13.438 7.102 -1.128 1 93.06 105 ILE B CA 1
ATOM 1857 C C . ILE B 1 105 ? -13.461 5.59 -1.332 1 93.06 105 ILE B C 1
ATOM 1859 O O . ILE B 1 105 ? -13.977 4.852 -0.487 1 93.06 105 ILE B O 1
ATOM 1863 N N . GLY B 1 106 ? -12.938 5.246 -2.527 1 93.38 106 GLY B N 1
ATOM 1864 C CA . GLY B 1 106 ? -12.836 3.816 -2.764 1 93.38 106 GLY B CA 1
ATOM 1865 C C . GLY B 1 106 ? -12.078 3.082 -1.671 1 93.38 106 GLY B C 1
ATOM 1866 O O . GLY B 1 106 ? -12.477 1.988 -1.264 1 93.38 106 GLY B O 1
ATOM 1867 N N . GLY B 1 107 ? -11.016 3.666 -1.204 1 94.12 107 GLY B N 1
ATOM 1868 C CA . GLY B 1 107 ? -10.234 3.088 -0.119 1 94.12 107 GLY B CA 1
ATOM 1869 C C . GLY B 1 107 ? -11 3.023 1.191 1 94.12 107 GLY B C 1
ATOM 1870 O O . GLY B 1 107 ? -10.906 2.035 1.921 1 94.12 107 GLY B O 1
ATOM 1871 N N . VAL B 1 108 ? -11.656 4.082 1.516 1 94.56 108 VAL B N 1
ATOM 1872 C CA . VAL B 1 108 ? -12.461 4.133 2.734 1 94.56 108 VAL B CA 1
ATOM 1873 C C . VAL B 1 108 ? -13.516 3.031 2.703 1 94.56 108 VAL B C 1
ATOM 1875 O O . VAL B 1 108 ? -13.68 2.289 3.674 1 94.56 108 VAL B O 1
ATOM 1878 N N . VAL B 1 109 ? -14.156 2.91 1.597 1 94.75 109 VAL B N 1
ATOM 1879 C CA . VAL B 1 109 ? -15.195 1.905 1.425 1 94.75 109 VAL B CA 1
ATOM 1880 C C . VAL B 1 109 ? -14.586 0.507 1.521 1 94.75 109 VAL B C 1
ATOM 1882 O O . VAL B 1 109 ? -15.133 -0.366 2.201 1 94.75 109 VAL B O 1
ATOM 1885 N N . THR B 1 110 ? -13.469 0.34 0.863 1 95.12 110 THR B N 1
ATOM 1886 C CA . THR B 1 110 ? -12.797 -0.954 0.887 1 95.12 110 THR B CA 1
ATOM 1887 C C . THR B 1 110 ? -12.391 -1.323 2.311 1 95.12 110 THR B C 1
ATOM 1889 O O . THR B 1 110 ? -12.609 -2.453 2.752 1 95.12 110 THR B O 1
ATOM 1892 N N . GLY B 1 111 ? -11.773 -0.427 3.02 1 93.88 111 GLY B N 1
ATOM 1893 C CA . GLY B 1 111 ? -11.383 -0.684 4.398 1 93.88 111 GLY B CA 1
ATOM 1894 C C . GLY B 1 111 ? -12.562 -1.046 5.289 1 93.88 111 GLY B C 1
ATOM 1895 O O . GLY B 1 111 ? -12.469 -1.97 6.102 1 93.88 111 GLY B O 1
ATOM 1896 N N . ALA B 1 112 ? -13.625 -0.298 5.125 1 94.62 112 ALA B N 1
ATOM 1897 C CA . ALA B 1 112 ? -14.812 -0.546 5.938 1 94.62 112 ALA B CA 1
ATOM 1898 C C . ALA B 1 112 ? -15.414 -1.913 5.629 1 94.62 112 ALA B C 1
ATOM 1900 O O . ALA B 1 112 ? -15.766 -2.666 6.539 1 94.62 112 ALA B O 1
ATOM 1901 N N . VAL B 1 113 ? -15.477 -2.246 4.371 1 93.62 113 VAL B N 1
ATOM 1902 C CA . VAL B 1 113 ? -16.094 -3.496 3.938 1 93.62 113 VAL B CA 1
ATOM 1903 C C . VAL B 1 113 ? -15.234 -4.676 4.383 1 93.62 113 VAL B C 1
ATOM 1905 O O . VAL B 1 113 ? -15.758 -5.676 4.891 1 93.62 113 VAL B O 1
ATOM 1908 N N . ILE B 1 114 ? -13.953 -4.539 4.234 1 92.31 114 ILE B N 1
ATOM 1909 C CA . ILE B 1 114 ? -13.047 -5.625 4.598 1 92.31 114 ILE B CA 1
ATOM 1910 C C . ILE B 1 114 ? -13.07 -5.836 6.109 1 92.31 114 ILE B C 1
ATOM 1912 O O . ILE B 1 114 ? -13.086 -6.973 6.586 1 92.31 114 ILE B O 1
ATOM 1916 N N . SER B 1 115 ? -13.016 -4.793 6.82 1 92.81 115 SER B N 1
ATOM 1917 C CA . SER B 1 115 ? -13.039 -4.879 8.281 1 92.81 115 SER B CA 1
ATOM 1918 C C . SER B 1 115 ? -14.359 -5.461 8.773 1 92.81 115 SER B C 1
ATOM 1920 O O . SER B 1 115 ? -14.383 -6.254 9.719 1 92.81 115 SER B O 1
ATOM 1922 N N . ALA B 1 116 ? -15.484 -5.043 8.203 1 91.62 116 ALA B N 1
ATOM 1923 C CA . ALA B 1 116 ? -16.781 -5.57 8.578 1 91.62 116 ALA B CA 1
ATOM 1924 C C . ALA B 1 116 ? -16.875 -7.07 8.305 1 91.62 116 ALA B C 1
ATOM 1926 O O . ALA B 1 116 ? -17.578 -7.797 9.008 1 91.62 116 ALA B O 1
ATOM 1927 N N . ALA B 1 117 ? -16.156 -7.469 7.305 1 88.5 117 ALA B N 1
ATOM 1928 C CA . ALA B 1 117 ? -16.172 -8.883 6.953 1 88.5 117 ALA B CA 1
ATOM 1929 C C . ALA B 1 117 ? -15.211 -9.68 7.836 1 88.5 117 ALA B C 1
ATOM 1931 O O . ALA B 1 117 ? -15.383 -10.891 8.016 1 88.5 117 ALA B O 1
ATOM 1932 N N . THR B 1 118 ? -14.266 -8.977 8.344 1 86.5 118 THR B N 1
ATOM 1933 C CA . THR B 1 118 ? -13.242 -9.688 9.109 1 86.5 118 THR B CA 1
ATOM 1934 C C . THR B 1 118 ? -13.438 -9.477 10.609 1 86.5 118 THR B C 1
ATOM 1936 O O . THR B 1 118 ? -13.008 -10.297 11.414 1 86.5 118 THR B O 1
ATOM 1939 N N . SER B 1 119 ? -13.93 -8.344 10.938 1 81.19 119 SER B N 1
ATOM 1940 C CA . SER B 1 119 ? -14.094 -8.039 12.352 1 81.19 119 SER B CA 1
ATOM 1941 C C . SER B 1 119 ? -15.5 -7.531 12.648 1 81.19 119 SER B C 1
ATOM 1943 O O . SER B 1 119 ? -16.109 -6.863 11.812 1 81.19 119 SER B O 1
ATOM 1945 N N . LYS B 1 120 ? -15.953 -7.93 13.789 1 80.12 120 LYS B N 1
ATOM 1946 C CA . LYS B 1 120 ? -17.297 -7.504 14.195 1 80.12 120 LYS B CA 1
ATOM 1947 C C . LYS B 1 120 ? -17.219 -6.258 15.07 1 80.12 120 LYS B C 1
ATOM 1949 O O . LYS B 1 120 ? -18.266 -5.695 15.438 1 80.12 120 LYS B O 1
ATOM 1954 N N . ASP B 1 121 ? -16.047 -5.648 15.172 1 89 121 ASP B N 1
ATOM 1955 C CA . ASP B 1 121 ? -15.953 -4.496 16.062 1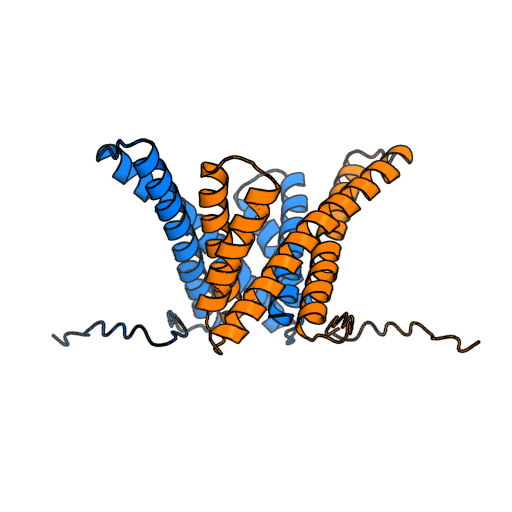 89 121 ASP B CA 1
ATOM 1956 C C . ASP B 1 121 ? -16.031 -3.189 15.273 1 89 121 ASP B C 1
ATOM 1958 O O . ASP B 1 121 ? -15.352 -3.023 14.258 1 89 121 ASP B O 1
ATOM 1962 N N . LYS B 1 122 ? -16.984 -2.377 15.719 1 88.25 122 LYS B N 1
ATOM 1963 C CA . LYS B 1 122 ? -17.219 -1.091 15.062 1 88.25 122 LYS B CA 1
ATOM 1964 C C . LYS B 1 122 ? -15.961 -0.227 15.094 1 88.25 122 LYS B C 1
ATOM 1966 O O . LYS B 1 122 ? -15.672 0.504 14.141 1 88.25 122 LYS B O 1
ATOM 1971 N N . ASP B 1 123 ? -15.258 -0.305 16.109 1 89.12 123 ASP B N 1
ATOM 1972 C CA . ASP B 1 123 ? -14.031 0.483 16.25 1 89.12 123 ASP B CA 1
ATOM 1973 C C . ASP B 1 123 ? -13 0.079 15.203 1 89.12 123 ASP B C 1
ATOM 1975 O O . ASP B 1 123 ? -12.336 0.936 14.617 1 89.12 123 ASP B O 1
ATOM 1979 N N . ARG B 1 124 ? -12.945 -1.123 15.031 1 89.19 124 ARG B N 1
ATOM 1980 C CA . ARG B 1 124 ? -11.992 -1.633 14.047 1 89.19 124 ARG B CA 1
ATOM 1981 C C . ARG B 1 124 ? -12.414 -1.258 12.633 1 89.19 124 ARG B C 1
ATOM 1983 O O . ARG B 1 124 ? -11.57 -0.996 11.773 1 89.19 124 ARG B O 1
ATOM 1990 N N . ILE B 1 125 ? -13.641 -1.196 12.414 1 92.31 125 ILE B N 1
ATOM 1991 C CA . ILE B 1 125 ? -14.188 -0.854 11.109 1 92.31 125 ILE B CA 1
ATOM 1992 C C . ILE B 1 125 ? -13.828 0.589 10.758 1 92.31 125 ILE B C 1
ATOM 1994 O O . ILE B 1 125 ? -13.398 0.875 9.641 1 92.31 125 ILE B O 1
ATOM 1998 N N . VAL B 1 126 ? -13.969 1.44 11.734 1 91.81 126 VAL B N 1
ATOM 1999 C CA . VAL B 1 126 ? -13.672 2.854 11.516 1 91.81 126 VAL B CA 1
ATOM 2000 C C . VAL B 1 126 ? -12.18 3.039 11.273 1 91.81 126 VAL B C 1
ATOM 2002 O O . VAL B 1 126 ? -11.781 3.795 10.383 1 91.81 126 VAL B O 1
ATOM 2005 N N . VAL B 1 127 ? -11.375 2.346 12 1 90.56 127 VAL B N 1
ATOM 2006 C CA . VAL B 1 127 ? -9.93 2.453 11.867 1 90.56 127 VAL B CA 1
ATOM 2007 C C . VAL B 1 127 ? -9.492 1.905 10.508 1 90.56 127 VAL B C 1
ATOM 2009 O O . VAL B 1 127 ? -8.641 2.494 9.836 1 90.56 127 VAL B O 1
ATOM 2012 N N . ASP B 1 128 ? -10.062 0.854 10.133 1 91.88 128 ASP B N 1
ATOM 2013 C CA . ASP B 1 128 ? -9.734 0.235 8.852 1 91.88 128 ASP B CA 1
ATOM 2014 C C . ASP B 1 128 ? -10.203 1.104 7.684 1 91.88 128 ASP B C 1
ATOM 2016 O O . ASP B 1 128 ? -9.562 1.132 6.629 1 91.88 128 ASP B O 1
ATOM 2020 N N . ALA B 1 129 ? -11.32 1.712 7.863 1 93.81 129 ALA B N 1
ATOM 2021 C CA . ALA B 1 129 ? -11.82 2.648 6.855 1 93.81 129 ALA B CA 1
ATOM 2022 C C . ALA B 1 129 ? -10.852 3.812 6.668 1 93.81 129 ALA B C 1
ATOM 2024 O O . ALA B 1 129 ? -10.516 4.176 5.535 1 93.81 129 ALA B O 1
ATOM 2025 N N . ILE B 1 130 ? -10.352 4.324 7.75 1 94 130 ILE B N 1
ATOM 2026 C CA . ILE B 1 130 ? -9.391 5.422 7.723 1 94 130 ILE B CA 1
ATOM 2027 C C . ILE B 1 130 ? -8.102 4.957 7.055 1 94 130 ILE B C 1
ATOM 2029 O O . ILE B 1 130 ? -7.562 5.645 6.18 1 94 130 ILE B O 1
ATOM 2033 N N . THR B 1 131 ? -7.699 3.781 7.441 1 92.38 131 THR B N 1
ATOM 2034 C CA . THR B 1 131 ? -6.469 3.217 6.898 1 92.38 131 THR B CA 1
ATOM 2035 C C . THR B 1 131 ? -6.613 2.951 5.402 1 92.38 131 THR B C 1
ATOM 2037 O O . THR B 1 131 ? -5.695 3.227 4.625 1 92.38 131 THR B O 1
ATOM 2040 N N . GLY B 1 132 ? -7.73 2.436 5.07 1 93 132 GLY B N 1
ATOM 2041 C CA . GLY B 1 132 ? -7.996 2.191 3.662 1 93 132 GLY B CA 1
ATOM 2042 C C . GLY B 1 132 ? -7.996 3.459 2.828 1 93 132 GLY B C 1
ATOM 2043 O O . GLY B 1 132 ? -7.426 3.488 1.735 1 93 132 GLY B O 1
ATOM 2044 N N . GLY B 1 133 ? -8.648 4.434 3.326 1 94.38 133 GLY B N 1
ATOM 2045 C CA . GLY B 1 133 ? -8.633 5.711 2.631 1 94.38 133 GLY B CA 1
ATOM 2046 C C . GLY B 1 133 ? -7.242 6.309 2.514 1 94.38 133 GLY B C 1
ATOM 2047 O O . GLY B 1 133 ? -6.895 6.887 1.48 1 94.38 133 GLY B O 1
ATOM 2048 N N . ALA B 1 134 ? -6.496 6.18 3.584 1 93.38 134 ALA B N 1
ATOM 2049 C CA . ALA B 1 134 ? -5.137 6.715 3.6 1 93.38 134 ALA B CA 1
ATOM 2050 C C . ALA B 1 134 ? -4.246 5.98 2.602 1 93.38 134 ALA B C 1
ATOM 2052 O O . ALA B 1 134 ? -3.492 6.609 1.854 1 93.38 134 ALA B O 1
ATOM 2053 N N . ILE B 1 135 ? -4.336 4.688 2.566 1 91.69 135 ILE B N 1
ATOM 2054 C CA . ILE B 1 135 ? -3.529 3.865 1.674 1 91.69 135 ILE B CA 1
ATOM 2055 C C . ILE B 1 135 ? -3.873 4.188 0.222 1 91.69 135 ILE B C 1
ATOM 2057 O O . ILE B 1 135 ? -2.98 4.359 -0.611 1 91.69 135 ILE B O 1
ATOM 2061 N N . ALA B 1 136 ? -5.145 4.293 -0.01 1 92.31 136 ALA B N 1
ATOM 2062 C CA . ALA B 1 136 ? -5.57 4.594 -1.374 1 92.31 136 ALA B CA 1
ATOM 2063 C C . ALA B 1 136 ? -5.094 5.977 -1.805 1 92.31 136 ALA B C 1
ATOM 2065 O O . ALA B 1 136 ? -4.652 6.164 -2.941 1 92.31 136 ALA B O 1
ATOM 2066 N N . THR B 1 137 ? -5.227 6.891 -0.88 1 92.31 137 THR B N 1
ATOM 2067 C CA . THR B 1 137 ? -4.773 8.242 -1.177 1 92.31 137 THR B CA 1
ATOM 2068 C C . THR B 1 137 ? -3.268 8.273 -1.416 1 92.31 137 THR B C 1
ATOM 2070 O O . THR B 1 137 ? -2.795 8.898 -2.365 1 92.31 137 THR B O 1
ATOM 2073 N N . ALA B 1 138 ? -2.561 7.629 -0.554 1 91 138 ALA B N 1
ATOM 2074 C CA . ALA B 1 138 ? -1.11 7.562 -0.708 1 91 138 ALA B CA 1
ATOM 2075 C C . ALA B 1 138 ? -0.73 6.918 -2.037 1 91 138 ALA B C 1
ATOM 2077 O O . ALA B 1 138 ? 0.186 7.383 -2.721 1 91 138 ALA B O 1
ATOM 2078 N N . ALA B 1 139 ? -1.431 5.902 -2.365 1 87.94 139 ALA B N 1
ATOM 2079 C CA . ALA B 1 139 ? -1.163 5.195 -3.613 1 87.94 139 ALA B CA 1
ATOM 2080 C C . ALA B 1 139 ? -1.396 6.102 -4.82 1 87.94 139 ALA B C 1
ATOM 2082 O O . ALA B 1 139 ? -0.624 6.078 -5.781 1 87.94 139 ALA B O 1
ATOM 2083 N N . GLU B 1 140 ? -2.451 6.797 -4.727 1 86.62 140 GLU B N 1
ATOM 2084 C CA . GLU B 1 140 ? -2.764 7.707 -5.824 1 86.62 140 GLU B CA 1
ATOM 2085 C C . GLU B 1 140 ? -1.688 8.781 -5.969 1 86.62 140 GLU B C 1
ATOM 2087 O O . GLU B 1 140 ? -1.296 9.125 -7.086 1 86.62 140 GLU B O 1
ATOM 2092 N N . PHE B 1 141 ? -1.288 9.328 -4.906 1 86 141 PHE B N 1
ATOM 2093 C CA . PHE B 1 141 ? -0.254 10.359 -4.941 1 86 141 PHE B CA 1
ATOM 2094 C C . PHE B 1 141 ? 1.055 9.789 -5.477 1 86 141 PHE B C 1
ATOM 2096 O O . PHE 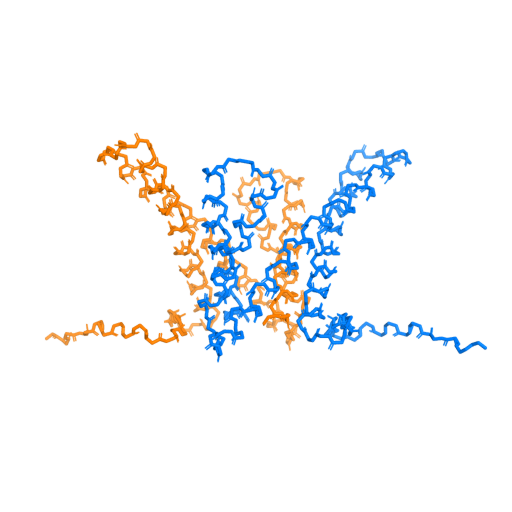B 1 141 ? 1.759 10.453 -6.242 1 86 141 PHE B O 1
ATOM 2103 N N . LEU B 1 142 ? 1.337 8.625 -5.062 1 85.38 142 LEU B N 1
ATOM 2104 C CA . LEU B 1 142 ? 2.547 7.973 -5.551 1 85.38 142 LEU B CA 1
ATOM 2105 C C . LEU B 1 142 ? 2.473 7.742 -7.055 1 85.38 142 LEU B C 1
ATOM 2107 O O . LEU B 1 142 ? 3.465 7.922 -7.766 1 85.38 142 LEU B O 1
ATOM 2111 N N . ASN B 1 143 ? 1.331 7.367 -7.43 1 82.06 143 ASN B N 1
ATOM 2112 C CA . ASN B 1 143 ? 1.13 7.109 -8.852 1 82.06 143 ASN B CA 1
ATOM 2113 C C . ASN B 1 143 ? 1.29 8.383 -9.68 1 82.06 143 ASN B C 1
ATOM 2115 O O . ASN B 1 143 ? 1.726 8.328 -10.828 1 82.06 143 ASN B O 1
ATOM 2119 N N . TYR B 1 144 ? 0.878 9.391 -9.102 1 78.19 144 TYR B N 1
ATOM 2120 C CA . TYR B 1 144 ? 1.002 10.672 -9.789 1 78.19 144 TYR B CA 1
ATOM 2121 C C . TYR B 1 144 ? 2.463 11.086 -9.906 1 78.19 144 TYR B C 1
ATOM 2123 O O . TYR B 1 144 ? 2.846 11.766 -10.867 1 78.19 144 TYR B O 1
ATOM 2131 N N . LEU B 1 145 ? 3.244 10.656 -8.984 1 77.5 145 LEU B N 1
ATOM 2132 C CA . LEU B 1 145 ? 4.641 11.078 -8.922 1 77.5 145 LEU B CA 1
ATOM 2133 C C . LEU B 1 145 ? 5.512 10.211 -9.828 1 77.5 145 LEU B C 1
ATOM 2135 O O . LEU B 1 145 ? 6.566 10.656 -10.289 1 77.5 145 LEU B O 1
ATOM 2139 N N . ILE B 1 146 ? 5.152 9 -10.008 1 72.69 146 ILE B N 1
ATOM 2140 C CA . ILE B 1 146 ? 5.992 8.078 -10.758 1 72.69 146 ILE B CA 1
ATOM 2141 C C . ILE B 1 146 ? 5.355 7.789 -12.117 1 72.69 146 ILE B C 1
ATOM 2143 O O . ILE B 1 146 ? 4.129 7.777 -12.242 1 72.69 146 ILE B O 1
#

Nearest PDB structures (foldseek):
  8bef-assembly1_Y  TM=7.866E-01  e=1.511E-04  Arabidopsis thaliana
  7zm7-assembly1_J  TM=8.090E-01  e=1.437E-04  Thermochaetoides thermophila DSM 1495
  8e73-assembly1_AK  TM=7.741E-01  e=4.540E-04  Vigna radiata
  8scx-assembly1_A  TM=7.837E-01  e=3.037E-03  Saccharomyces cerevisiae
  7ard-assembly1_Y  TM=6.890E-01  e=3.529E-03  Polytomella sp. Pringsheim 198.80

Solvent-accessible surface area (backbone atoms only — not comparable to full-atom values): 14675 Å² total; per-residue (Å²): 128,86,78,78,70,81,76,74,73,83,52,97,63,76,76,60,60,66,48,76,67,83,40,71,60,56,14,44,14,51,26,33,19,49,54,32,9,48,36,42,18,50,41,47,48,52,47,48,51,50,51,28,61,71,66,63,58,77,52,74,77,52,46,58,56,47,49,51,50,18,51,52,44,7,51,51,46,4,48,53,36,17,45,26,46,40,37,26,50,50,43,27,65,72,65,70,47,93,46,70,62,33,40,20,51,13,16,24,50,29,18,30,53,52,26,56,74,72,36,92,46,68,66,54,19,55,48,30,14,47,49,24,18,33,51,29,36,36,50,49,52,48,52,71,66,98,130,87,76,80,71,80,74,76,72,83,55,98,63,75,75,60,61,67,49,78,68,81,40,72,62,55,14,45,15,51,27,32,19,50,54,31,8,48,37,42,19,48,39,47,46,53,46,50,50,51,50,26,62,71,67,65,58,76,52,74,77,51,46,59,55,46,49,51,49,19,50,50,44,8,50,50,46,3,48,53,35,17,46,26,46,40,38,25,50,50,44,26,65,72,67,69,46,92,46,70,62,32,40,20,50,11,16,24,52,30,18,30,52,51,26,57,72,72,36,92,45,68,68,54,19,54,48,30,15,47,48,23,18,31,51,29,35,35,49,47,53,49,50,71,65,98